Protein AF-A0A952TT34-F1 (afdb_monomer_lite)

pLDDT: mean 89.14, std 10.08, range [47.66, 97.88]

Radius of gyration: 19.16 Å; chains: 1; bounding box: 46×45×58 Å

Foldseek 3Di:
DEDALLLLLLCQQQLDPCNVVSVVVLVVCVVVVPAYEYEPVSVQVNLQQQLQQQLLVLLQVLCVVCVVPDDDPLNVLSVVSNVVQVVCVVVSHDSGDDPVSVVVNLVVQQVDDDDPHGRQQCSLQVRVLVRSLVSVVCSVPRNVYDYDDPCVPDPDPQFQDDQDVNQLSNLCSRQVDRSVLSSVLSRVLRGPAQEDEDQDVSSQVSSCVVCVPSHYYDHDPVSVDD

Structure (mmCIF, N/CA/C/O backbone):
data_AF-A0A952TT34-F1
#
_entry.id   AF-A0A952TT34-F1
#
loop_
_atom_site.group_PDB
_atom_site.id
_atom_site.type_symbol
_atom_site.label_atom_id
_atom_site.label_alt_id
_atom_site.label_comp_id
_atom_site.label_asym_id
_atom_site.label_entity_id
_atom_site.label_seq_id
_atom_site.pdbx_PDB_ins_code
_atom_site.Cartn_x
_atom_site.Cartn_y
_atom_site.Cartn_z
_atom_site.occupancy
_atom_site.B_iso_or_equiv
_atom_site.auth_seq_id
_atom_site.auth_comp_id
_atom_site.auth_asym_id
_atom_site.auth_atom_id
_atom_site.pdbx_PDB_model_num
ATOM 1 N N . MET A 1 1 ? -13.681 8.658 22.818 1.00 85.06 1 MET A N 1
ATOM 2 C CA . MET A 1 1 ? -13.709 9.726 21.790 1.00 85.06 1 MET A CA 1
ATOM 3 C C . MET A 1 1 ? -13.745 9.082 20.415 1.00 85.06 1 MET A C 1
ATOM 5 O O . MET A 1 1 ? -13.211 7.993 20.301 1.00 85.06 1 MET A O 1
ATOM 9 N N . PHE A 1 2 ? -14.367 9.690 19.406 1.00 86.25 2 PHE A N 1
ATOM 10 C CA . PHE A 1 2 ? -14.254 9.211 18.022 1.00 86.25 2 PHE A CA 1
ATOM 11 C C . PHE A 1 2 ? -13.215 10.042 17.270 1.00 86.25 2 PHE A C 1
ATOM 13 O O . PHE A 1 2 ? -13.273 11.267 17.348 1.00 86.25 2 PHE A O 1
ATOM 20 N N . ALA A 1 3 ? -12.298 9.383 16.562 1.00 88.25 3 ALA A N 1
ATOM 21 C CA . ALA A 1 3 ? -11.311 10.031 15.702 1.00 88.25 3 ALA A CA 1
ATOM 22 C C . ALA A 1 3 ? -11.616 9.755 14.224 1.00 88.25 3 ALA A C 1
ATOM 24 O O . ALA A 1 3 ? -12.078 8.668 13.859 1.00 88.25 3 ALA A O 1
ATOM 25 N N . ASP A 1 4 ? -11.371 10.756 13.383 1.00 91.00 4 ASP A N 1
ATOM 26 C CA . ASP A 1 4 ? -11.437 10.629 11.931 1.00 91.00 4 ASP A CA 1
ATOM 27 C C . ASP A 1 4 ? -10.062 10.288 11.336 1.00 91.00 4 ASP A C 1
ATOM 29 O O . ASP A 1 4 ? -9.046 10.246 12.032 1.00 91.00 4 ASP A O 1
ATOM 33 N N . THR A 1 5 ? -10.023 10.031 10.031 1.00 90.06 5 THR A N 1
ATOM 34 C CA . THR A 1 5 ? -8.780 9.704 9.324 1.00 90.06 5 THR A CA 1
ATOM 35 C C . THR A 1 5 ? -7.773 10.846 9.374 1.00 90.06 5 THR A C 1
ATOM 37 O O . THR A 1 5 ? -6.573 10.599 9.460 1.00 90.06 5 THR A O 1
ATOM 40 N N . THR A 1 6 ? -8.242 12.091 9.301 1.00 91.56 6 THR A N 1
ATOM 41 C CA . THR A 1 6 ? -7.390 13.278 9.218 1.00 91.56 6 THR A CA 1
ATOM 42 C C . THR A 1 6 ? -6.534 13.436 10.464 1.00 91.56 6 THR A C 1
ATOM 44 O O . THR A 1 6 ? -5.323 13.573 10.320 1.00 91.56 6 THR A O 1
ATOM 47 N N . ILE A 1 7 ? -7.132 13.342 11.657 1.00 90.81 7 ILE A N 1
ATOM 48 C CA . ILE A 1 7 ? -6.404 13.501 12.924 1.00 90.81 7 ILE A CA 1
ATOM 49 C C . ILE A 1 7 ? -5.477 12.312 13.222 1.00 90.81 7 ILE A C 1
ATOM 51 O O . ILE A 1 7 ? -4.413 12.474 13.813 1.00 90.81 7 ILE A O 1
ATOM 55 N N . LEU A 1 8 ? -5.859 11.102 12.796 1.00 89.00 8 LEU A N 1
ATOM 56 C CA . LEU A 1 8 ? -5.017 9.908 12.941 1.00 89.00 8 LEU A CA 1
ATOM 57 C C . LEU A 1 8 ? -3.797 9.967 12.027 1.00 89.00 8 LEU A C 1
ATOM 59 O O . LEU A 1 8 ? -2.688 9.618 12.426 1.00 89.00 8 LEU A O 1
ATOM 63 N N . PHE A 1 9 ? -4.008 10.389 10.781 1.00 90.56 9 PHE A N 1
ATOM 64 C CA . PHE A 1 9 ? -2.926 10.507 9.821 1.00 90.56 9 PHE A CA 1
ATOM 65 C C . PHE A 1 9 ? -1.953 11.612 10.233 1.00 90.56 9 PHE A C 1
ATOM 67 O O . PHE A 1 9 ? -0.753 11.369 10.244 1.00 90.56 9 PHE A O 1
ATOM 74 N N . SER A 1 10 ? -2.443 12.782 10.654 1.00 91.81 10 SER A N 1
ATOM 75 C CA . SER A 1 10 ? -1.566 13.854 11.137 1.00 91.81 10 SER A CA 1
ATOM 76 C C . SER A 1 10 ? -0.759 13.433 12.365 1.00 91.81 10 SER A C 1
ATOM 78 O O . SER A 1 10 ? 0.427 13.729 12.420 1.00 91.81 10 SER A O 1
ATOM 80 N N . ALA A 1 11 ? -1.332 12.665 13.297 1.00 90.25 11 ALA A N 1
ATOM 81 C CA . ALA A 1 11 ? -0.607 12.145 14.464 1.00 90.25 11 ALA A CA 1
ATOM 82 C C . ALA A 1 11 ? 0.531 11.162 14.127 1.00 90.25 11 ALA A C 1
ATOM 84 O O . ALA A 1 11 ? 1.334 10.853 14.997 1.00 90.25 11 ALA A O 1
ATOM 85 N N . THR A 1 12 ? 0.583 10.639 12.899 1.00 88.31 12 THR A N 1
ATOM 86 C CA . THR A 1 12 ? 1.561 9.617 12.475 1.00 88.31 12 THR A CA 1
ATOM 87 C C . THR A 1 12 ? 2.406 10.056 11.281 1.00 88.31 12 THR A C 1
ATOM 89 O O . THR A 1 12 ? 3.254 9.305 10.810 1.00 88.31 12 THR A O 1
ATOM 92 N N . TYR A 1 13 ? 2.189 11.270 10.773 1.00 89.88 13 TYR A N 1
ATOM 93 C CA . TYR A 1 13 ? 2.877 11.793 9.603 1.00 89.88 13 TYR A CA 1
ATOM 94 C C . TYR A 1 13 ? 3.432 13.187 9.892 1.00 89.88 13 TYR A C 1
ATOM 96 O O . TYR A 1 13 ? 2.730 14.188 9.754 1.00 89.88 13 TYR A O 1
ATOM 104 N N . THR A 1 14 ? 4.715 13.249 10.256 1.00 89.75 14 THR A N 1
ATOM 105 C CA . THR A 1 14 ? 5.409 14.478 10.683 1.0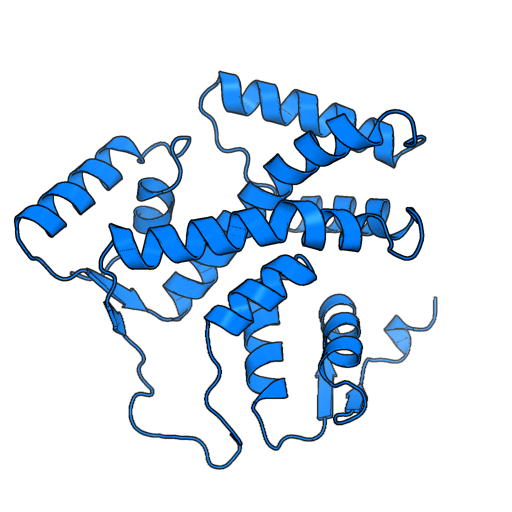0 89.75 14 THR A CA 1
ATOM 106 C C . THR A 1 14 ? 5.262 15.671 9.728 1.00 89.75 14 THR A C 1
ATOM 108 O O . THR A 1 14 ? 5.068 16.785 10.206 1.00 89.75 14 THR A O 1
ATOM 111 N N . PRO A 1 15 ? 5.297 15.504 8.389 1.00 90.44 15 PRO A N 1
ATOM 112 C CA . PRO A 1 15 ? 5.093 16.624 7.466 1.00 90.44 15 PRO A CA 1
ATOM 113 C C . PRO A 1 15 ? 3.646 17.145 7.388 1.00 90.44 15 PRO A C 1
ATOM 115 O O . PRO A 1 15 ? 3.363 18.041 6.585 1.00 90.44 15 PRO A O 1
ATOM 118 N N . ASP A 1 16 ? 2.690 16.566 8.124 1.00 91.50 16 ASP A N 1
ATOM 119 C CA . ASP A 1 16 ? 1.342 17.122 8.201 1.00 91.50 16 ASP A CA 1
ATOM 120 C C . ASP A 1 16 ? 1.329 18.413 9.026 1.00 91.50 16 ASP A C 1
ATOM 122 O O . ASP A 1 16 ? 1.926 18.510 10.095 1.00 91.50 16 ASP A O 1
ATOM 126 N N . ARG A 1 17 ? 0.584 19.413 8.550 1.00 90.25 17 ARG A N 1
ATOM 127 C CA . ARG A 1 17 ? 0.494 20.722 9.209 1.00 90.25 17 ARG A CA 1
ATOM 128 C C . ARG A 1 17 ? -0.128 20.676 10.607 1.00 90.25 17 ARG A C 1
ATOM 130 O O . ARG A 1 17 ? -0.033 21.673 11.304 1.00 90.25 17 ARG A O 1
ATOM 137 N N . PHE A 1 18 ? -0.834 19.596 10.944 1.00 92.50 18 PHE A N 1
ATOM 138 C CA . PHE A 1 18 ? -1.463 19.398 12.249 1.00 92.50 18 PHE A CA 1
ATOM 139 C C . PHE A 1 18 ? -0.739 18.343 13.093 1.00 92.50 18 PHE A C 1
ATOM 141 O O . PHE A 1 18 ? -1.311 17.861 14.072 1.00 92.50 18 PHE A O 1
ATOM 148 N N . ASN A 1 19 ? 0.455 17.895 12.684 1.00 93.69 19 ASN A N 1
ATOM 149 C CA . ASN A 1 19 ? 1.141 16.787 13.343 1.00 93.69 19 ASN A CA 1
ATOM 150 C C . ASN A 1 19 ? 1.408 17.074 14.825 1.00 93.69 19 ASN A C 1
ATOM 152 O O . ASN A 1 19 ? 0.973 16.287 15.661 1.00 93.69 19 ASN A O 1
ATOM 156 N N . GLU A 1 20 ? 2.004 18.223 15.150 1.00 93.31 20 GLU A N 1
ATOM 157 C CA . GLU A 1 20 ? 2.320 18.595 16.534 1.00 93.31 20 GLU A CA 1
ATOM 158 C C . GLU A 1 20 ? 1.060 18.625 17.415 1.00 93.31 20 GLU A C 1
ATOM 160 O O . GLU A 1 20 ? 1.018 17.998 18.476 1.00 93.31 20 GLU A O 1
ATOM 165 N N . GLU A 1 21 ? -0.014 19.282 16.962 1.00 94.62 21 GLU A N 1
ATOM 166 C CA . GLU A 1 21 ? -1.258 19.342 17.733 1.00 94.62 21 GLU A CA 1
ATOM 167 C C . GLU A 1 21 ? -1.914 17.966 17.889 1.00 94.62 21 GLU A C 1
ATOM 169 O O . GLU A 1 21 ? -2.511 17.674 18.930 1.00 94.62 21 GLU A O 1
ATOM 174 N N . SER A 1 22 ? -1.799 17.112 16.872 1.00 93.00 22 SER A N 1
ATOM 175 C CA . SER A 1 22 ? -2.379 15.769 16.893 1.00 93.00 22 SER A CA 1
ATOM 176 C C . SER A 1 22 ? -1.604 14.847 17.830 1.00 93.00 22 SER A C 1
ATOM 178 O O . SER A 1 22 ? -2.218 14.163 18.647 1.00 93.00 22 SER A O 1
ATOM 180 N N . GLU A 1 23 ? -0.272 14.867 17.784 1.00 91.50 23 GLU A N 1
ATOM 181 C CA . GLU A 1 23 ? 0.582 14.101 18.698 1.00 91.50 23 GLU A CA 1
ATOM 182 C C . GLU A 1 23 ? 0.343 14.494 20.159 1.00 91.50 23 GLU A C 1
ATOM 184 O O . GLU A 1 23 ? 0.186 13.621 21.022 1.00 91.50 23 GLU A O 1
ATOM 189 N N . ILE A 1 24 ? 0.228 15.798 20.443 1.00 93.62 24 ILE A N 1
ATOM 190 C CA . ILE A 1 24 ? -0.119 16.294 21.781 1.00 93.62 24 ILE A CA 1
ATOM 191 C C . ILE A 1 24 ? -1.501 15.776 22.192 1.00 93.62 24 ILE A C 1
ATOM 193 O O . ILE A 1 24 ? -1.652 15.246 23.295 1.00 93.62 24 ILE A O 1
ATOM 197 N N . ALA A 1 25 ? -2.504 15.871 21.314 1.00 92.00 25 ALA A N 1
ATOM 198 C CA . ALA A 1 25 ? -3.853 15.398 21.614 1.00 92.00 25 ALA A CA 1
ATOM 199 C C . ALA A 1 25 ? -3.877 13.897 21.950 1.00 92.00 25 ALA A C 1
ATOM 201 O O . ALA A 1 25 ? -4.440 13.511 22.976 1.00 92.00 25 ALA A O 1
ATOM 202 N N . PHE A 1 26 ? -3.232 13.047 21.145 1.00 90.00 26 PHE A N 1
ATOM 203 C CA . PHE A 1 26 ? -3.168 11.604 21.409 1.00 90.00 26 PHE A CA 1
ATOM 204 C C . PHE A 1 26 ? -2.353 11.268 22.664 1.00 90.00 26 PHE A C 1
ATOM 206 O O . PHE A 1 26 ? -2.738 10.371 23.422 1.00 90.00 26 PHE A O 1
ATOM 213 N N . THR A 1 27 ? -1.289 12.024 22.946 1.00 89.88 27 THR A N 1
ATOM 214 C CA . THR A 1 27 ? -0.506 11.882 24.182 1.00 89.88 27 THR A CA 1
ATOM 215 C C . THR A 1 27 ? -1.357 12.176 25.417 1.00 89.88 27 THR A C 1
ATOM 217 O O . THR A 1 27 ? -1.368 11.386 26.363 1.00 89.88 27 THR A O 1
ATOM 220 N N . GLU A 1 28 ? -2.115 13.274 25.415 1.00 92.00 28 GLU A N 1
ATOM 221 C CA . GLU A 1 28 ? -2.985 13.645 26.537 1.00 92.00 28 GLU A CA 1
ATOM 222 C C . GLU A 1 28 ? -4.164 12.677 26.708 1.00 92.00 28 GLU A C 1
ATOM 224 O O . GLU A 1 28 ? -4.483 12.287 27.833 1.00 92.00 28 GLU A O 1
ATOM 229 N N . LEU A 1 29 ? -4.769 12.211 25.609 1.00 90.19 29 LEU A N 1
ATOM 230 C CA . LEU A 1 29 ? -5.820 11.185 25.654 1.00 90.19 29 LEU A CA 1
ATOM 231 C C . LEU A 1 29 ? -5.306 9.883 26.276 1.00 90.19 29 LEU A C 1
ATOM 233 O O . LEU A 1 29 ? -5.982 9.299 27.127 1.00 90.19 29 LEU A O 1
ATOM 237 N N . THR A 1 30 ? -4.089 9.475 25.910 1.00 87.25 30 THR A N 1
ATOM 238 C CA . THR A 1 30 ? -3.427 8.292 26.473 1.00 87.25 30 THR A CA 1
ATOM 239 C C . THR A 1 30 ? -3.143 8.478 27.963 1.00 87.25 30 THR A C 1
ATOM 241 O O . THR A 1 30 ? -3.507 7.622 28.768 1.00 87.25 30 THR A O 1
ATOM 244 N N . ARG A 1 31 ? -2.576 9.626 28.368 1.00 89.12 31 ARG A N 1
ATOM 245 C CA . ARG A 1 31 ? -2.328 9.965 29.786 1.00 89.12 31 ARG A CA 1
ATOM 246 C C . ARG A 1 31 ? -3.606 9.952 30.624 1.00 89.12 31 ARG A C 1
ATOM 248 O O . ARG A 1 31 ? -3.583 9.521 31.775 1.00 89.12 31 ARG A O 1
ATOM 255 N N . ALA A 1 32 ? -4.715 10.402 30.047 1.00 91.31 32 ALA A N 1
ATOM 256 C CA . ALA A 1 32 ? -6.018 10.439 30.699 1.00 91.31 32 ALA A CA 1
ATOM 257 C C . ALA A 1 32 ? -6.788 9.102 30.639 1.00 91.31 32 ALA A C 1
ATOM 259 O O . ALA A 1 32 ? -7.909 9.038 31.145 1.00 91.31 32 ALA A O 1
ATOM 260 N N . ASN A 1 33 ? -6.222 8.043 30.039 1.00 87.50 33 ASN A N 1
ATOM 261 C CA . ASN A 1 33 ? -6.898 6.766 29.772 1.00 87.50 33 ASN A CA 1
ATOM 262 C C . ASN A 1 33 ? -8.240 6.932 29.032 1.00 87.50 33 ASN A C 1
ATOM 264 O O . ASN A 1 33 ? -9.205 6.209 29.289 1.00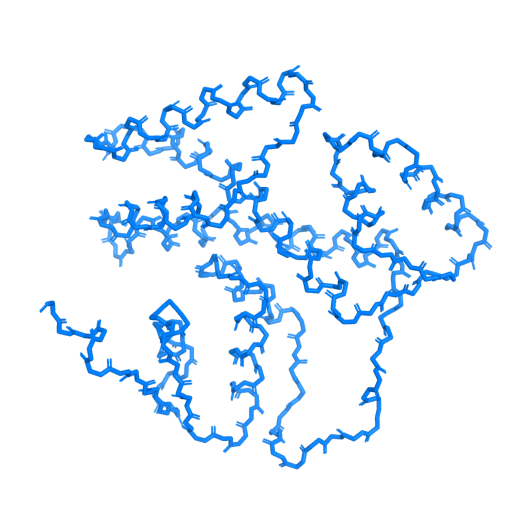 87.50 33 ASN A O 1
ATOM 268 N N . VAL A 1 34 ? -8.326 7.904 28.120 1.00 86.81 34 VAL A N 1
ATOM 269 C CA . VAL A 1 34 ? -9.524 8.125 27.307 1.00 86.81 34 VAL A CA 1
ATOM 270 C C . VAL A 1 34 ? -9.444 7.231 26.069 1.00 86.81 34 VAL A C 1
ATOM 272 O O . VAL A 1 34 ? -8.592 7.464 25.213 1.00 86.81 34 VAL A O 1
ATOM 275 N N . PRO A 1 35 ? -10.344 6.243 25.907 1.00 84.25 35 PRO A N 1
ATOM 276 C CA . PRO A 1 35 ? -10.314 5.376 24.738 1.00 84.25 35 PRO A CA 1
ATOM 277 C C . PRO A 1 35 ? -10.664 6.159 23.469 1.00 84.25 35 PRO A C 1
ATOM 279 O O . PRO A 1 35 ? -11.636 6.933 23.435 1.00 84.25 35 PRO A O 1
ATOM 282 N N . VAL A 1 36 ? -9.894 5.923 22.407 1.00 86.06 36 VAL A N 1
ATOM 283 C CA . VAL A 1 36 ? -10.143 6.471 21.072 1.00 86.06 36 VAL A CA 1
ATOM 284 C C . VAL A 1 36 ? -10.730 5.382 20.186 1.00 86.06 36 VAL A C 1
ATOM 286 O O . VAL A 1 36 ? -10.177 4.294 20.045 1.00 86.06 36 VAL A O 1
ATOM 289 N N . PHE A 1 37 ? -11.877 5.689 19.596 1.00 84.94 37 PHE A N 1
ATOM 290 C CA . PHE A 1 37 ? -12.622 4.803 18.726 1.00 84.94 37 PHE A CA 1
ATOM 291 C C . PHE A 1 37 ? -12.562 5.291 17.287 1.00 84.94 37 PHE A C 1
ATOM 293 O O . PHE A 1 37 ? -12.656 6.490 17.020 1.00 84.94 37 PHE A O 1
ATOM 300 N N . VAL A 1 38 ? -12.455 4.353 16.354 1.00 85.88 38 VAL A N 1
ATOM 301 C CA . VAL A 1 38 ? -12.419 4.640 14.917 1.00 85.88 38 VAL A CA 1
ATOM 302 C C . VAL A 1 38 ? -13.294 3.638 14.175 1.00 85.88 38 VAL A C 1
ATOM 304 O O . VAL A 1 38 ? -13.498 2.509 14.629 1.00 85.88 38 VAL A O 1
ATOM 307 N N . SER A 1 39 ? -13.837 4.046 13.031 1.00 85.31 39 SER A N 1
ATOM 308 C CA . SER A 1 39 ? -14.618 3.142 12.184 1.00 85.31 39 SER A CA 1
ATOM 309 C C . SER A 1 39 ? -13.715 2.291 11.285 1.00 85.31 39 SER A C 1
ATOM 311 O O . SER A 1 39 ? -12.558 2.626 11.027 1.00 85.31 39 SER A O 1
ATOM 313 N N . VAL A 1 40 ? -14.270 1.208 10.737 1.00 82.75 40 VAL A N 1
ATOM 314 C CA . VAL A 1 40 ? -13.596 0.396 9.708 1.00 82.75 40 VAL A CA 1
ATOM 315 C C . VAL A 1 40 ? -13.236 1.200 8.452 1.00 82.75 40 VAL A C 1
ATOM 317 O O . VAL A 1 40 ? -12.215 0.923 7.828 1.00 82.75 40 VAL A O 1
ATOM 320 N N . ASN A 1 41 ? -14.026 2.222 8.109 1.00 86.94 41 ASN A N 1
ATOM 321 C CA . ASN A 1 41 ? -13.747 3.093 6.966 1.00 86.94 41 ASN A CA 1
ATOM 322 C C . ASN A 1 41 ? -12.546 3.996 7.253 1.00 86.94 41 ASN A C 1
ATOM 324 O O . ASN A 1 41 ? -11.653 4.104 6.421 1.00 86.94 41 ASN A O 1
ATOM 328 N N . VAL A 1 42 ? -12.479 4.558 8.464 1.00 88.88 42 VAL A N 1
ATOM 329 C CA . VAL A 1 42 ? -11.334 5.364 8.910 1.00 88.88 42 VAL A CA 1
ATOM 330 C C . VAL A 1 42 ? -10.043 4.543 8.863 1.00 88.88 42 VAL A C 1
ATOM 332 O O . VAL A 1 42 ? -9.022 5.025 8.383 1.00 88.88 42 VAL A O 1
ATOM 335 N N . ARG A 1 43 ? -10.092 3.265 9.261 1.00 86.81 43 ARG A N 1
ATOM 336 C CA . ARG A 1 43 ? -8.949 2.343 9.133 1.00 86.81 43 ARG A CA 1
ATOM 337 C C . ARG A 1 43 ? -8.519 2.136 7.678 1.00 86.81 43 ARG A C 1
ATOM 339 O O . ARG A 1 43 ? -7.326 2.161 7.389 1.00 86.81 43 ARG A O 1
ATOM 346 N N . ALA A 1 44 ? -9.470 1.939 6.764 1.00 89.12 44 ALA A N 1
ATOM 347 C CA . ALA A 1 44 ? -9.166 1.776 5.343 1.00 89.12 44 ALA A CA 1
ATOM 348 C C . ALA A 1 44 ? -8.513 3.037 4.754 1.00 89.12 44 ALA A C 1
ATOM 350 O O . ALA A 1 44 ? -7.499 2.944 4.063 1.00 89.12 44 ALA A O 1
ATOM 351 N N . GLU A 1 45 ? -9.065 4.216 5.039 1.00 92.00 45 GLU A N 1
ATOM 352 C CA . GLU A 1 45 ? -8.524 5.486 4.545 1.00 92.00 45 GLU A CA 1
ATOM 353 C C . GLU A 1 45 ? -7.152 5.807 5.151 1.00 92.00 45 GLU A C 1
ATOM 355 O O . GLU A 1 45 ? -6.275 6.333 4.465 1.00 92.00 45 GLU A O 1
ATOM 360 N N . PHE A 1 46 ? -6.944 5.454 6.420 1.00 90.50 46 PHE A N 1
ATOM 361 C CA . PHE A 1 46 ? -5.657 5.587 7.093 1.00 90.50 46 PHE A CA 1
ATOM 362 C C . PHE A 1 46 ? -4.568 4.779 6.372 1.00 90.50 46 PHE A C 1
ATOM 364 O O . PHE A 1 46 ? -3.536 5.333 5.987 1.00 90.50 46 PHE A O 1
ATOM 371 N N . LEU A 1 47 ? -4.838 3.496 6.111 1.00 91.31 47 LEU A N 1
ATOM 372 C CA . LEU A 1 47 ? -3.935 2.621 5.360 1.00 91.31 47 LEU A CA 1
ATOM 373 C C . LEU A 1 47 ? -3.678 3.137 3.942 1.00 91.31 47 LEU A C 1
ATOM 375 O O . LEU A 1 47 ? -2.554 3.066 3.455 1.00 91.31 47 LEU A O 1
ATOM 379 N N . GLU A 1 48 ? -4.695 3.692 3.284 1.00 94.56 48 GLU A N 1
ATOM 380 C CA . GLU A 1 48 ? -4.546 4.274 1.950 1.00 94.56 48 GLU A CA 1
ATOM 381 C C . GLU A 1 48 ? -3.620 5.498 1.955 1.00 94.56 48 GLU A C 1
ATOM 383 O O . GLU A 1 48 ? -2.802 5.661 1.049 1.00 94.56 48 GLU A O 1
ATOM 388 N N . ASN A 1 49 ? -3.698 6.354 2.977 1.00 94.00 49 ASN A N 1
ATOM 389 C CA . ASN A 1 49 ? -2.797 7.501 3.090 1.00 94.00 49 ASN A CA 1
ATOM 390 C C . ASN A 1 49 ? -1.344 7.068 3.296 1.00 94.00 49 ASN A C 1
ATOM 392 O O . ASN A 1 49 ? -0.465 7.559 2.583 1.00 94.00 49 ASN A O 1
ATOM 396 N N . HIS A 1 50 ? -1.111 6.116 4.200 1.00 92.69 50 HIS A N 1
ATOM 397 C CA . HIS A 1 50 ? 0.223 5.569 4.452 1.00 92.69 50 HIS A CA 1
ATOM 398 C C . HIS A 1 50 ? 0.780 4.807 3.257 1.00 92.69 50 HIS A C 1
ATOM 400 O O . HIS A 1 50 ? 1.937 4.999 2.908 1.00 92.69 50 HIS A O 1
ATOM 406 N N . ARG A 1 51 ? -0.047 4.052 2.525 1.00 95.56 51 ARG A N 1
ATOM 407 C CA . ARG A 1 51 ? 0.355 3.432 1.253 1.00 95.56 51 ARG A CA 1
ATOM 408 C C . ARG A 1 51 ? 0.863 4.474 0.256 1.00 95.56 51 ARG A C 1
ATOM 410 O O . ARG A 1 51 ? 1.881 4.271 -0.398 1.00 95.56 51 ARG A O 1
ATOM 417 N N . ARG A 1 52 ? 0.160 5.600 0.119 1.00 96.50 52 ARG A N 1
ATOM 418 C CA . ARG A 1 52 ? 0.500 6.656 -0.850 1.00 96.50 52 ARG A CA 1
ATOM 419 C C . ARG A 1 52 ? 1.761 7.437 -0.475 1.00 96.50 52 ARG A C 1
ATOM 421 O O . ARG A 1 52 ? 2.445 7.922 -1.376 1.00 96.50 52 ARG A O 1
ATOM 428 N N . VAL A 1 53 ? 2.036 7.596 0.819 1.00 95.38 53 VAL A N 1
ATOM 429 C CA . VAL A 1 53 ? 3.309 8.141 1.320 1.00 95.38 53 VAL A CA 1
ATOM 430 C C . VAL A 1 53 ? 4.419 7.113 1.139 1.00 95.38 53 VAL A C 1
ATOM 432 O O . VAL A 1 53 ? 5.407 7.415 0.482 1.00 95.38 53 VAL A O 1
ATOM 435 N N . GLY A 1 54 ? 4.206 5.879 1.592 1.00 95.44 54 GLY A N 1
ATOM 436 C CA . GLY A 1 54 ? 5.195 4.811 1.508 1.00 95.44 54 GLY A CA 1
ATOM 437 C C . GLY A 1 54 ? 5.642 4.526 0.080 1.00 95.44 54 GLY A C 1
ATOM 438 O O . GLY A 1 54 ? 6.833 4.467 -0.186 1.00 95.44 54 GLY A O 1
ATOM 439 N N . ILE A 1 55 ? 4.723 4.486 -0.894 1.00 97.56 55 ILE A N 1
ATOM 440 C CA . ILE A 1 55 ? 5.104 4.373 -2.314 1.00 97.56 55 ILE A CA 1
ATOM 441 C C . ILE A 1 55 ? 5.979 5.558 -2.750 1.00 97.56 55 ILE A C 1
ATOM 443 O O . ILE A 1 55 ? 6.917 5.369 -3.520 1.00 97.56 55 ILE A O 1
ATOM 447 N N . ALA A 1 56 ? 5.690 6.777 -2.284 1.00 97.25 56 ALA A N 1
ATOM 448 C CA . ALA A 1 56 ? 6.494 7.948 -2.620 1.00 97.25 56 ALA A CA 1
ATOM 449 C C . ALA A 1 56 ? 7.938 7.800 -2.121 1.00 97.25 56 ALA A C 1
ATOM 451 O O . ALA A 1 56 ? 8.860 8.129 -2.868 1.00 97.25 56 ALA A O 1
ATOM 452 N N . ASP A 1 57 ? 8.116 7.295 -0.903 1.00 95.94 57 ASP A N 1
ATOM 453 C CA . ASP A 1 57 ? 9.425 7.080 -0.282 1.00 95.94 57 ASP A CA 1
ATOM 454 C C . ASP A 1 57 ? 10.153 5.898 -0.943 1.00 95.94 57 ASP A C 1
ATOM 456 O O . ASP A 1 57 ? 11.266 6.053 -1.439 1.00 95.94 57 ASP A O 1
ATOM 460 N N . CYS A 1 58 ? 9.468 4.764 -1.110 1.00 97.31 58 CYS A N 1
ATOM 461 C CA . CYS A 1 58 ? 10.002 3.560 -1.751 1.00 97.31 58 CYS A CA 1
ATOM 462 C C . CYS A 1 58 ? 10.505 3.815 -3.179 1.00 97.31 58 CYS A C 1
ATOM 464 O O . CYS A 1 58 ? 11.460 3.186 -3.617 1.00 97.31 58 CYS A O 1
ATOM 466 N N . LEU A 1 59 ? 9.880 4.725 -3.937 1.00 97.88 59 LEU A N 1
ATOM 467 C CA . LEU A 1 59 ? 10.352 5.097 -5.279 1.00 97.88 59 LEU A CA 1
ATOM 468 C C . LEU A 1 59 ? 11.711 5.812 -5.252 1.00 97.88 59 LEU A C 1
ATOM 470 O O . LEU A 1 59 ? 12.453 5.737 -6.233 1.00 97.88 59 LEU A O 1
ATOM 474 N N . VAL A 1 60 ? 12.021 6.531 -4.169 1.00 97.44 60 VAL A N 1
ATOM 475 C CA . VAL A 1 60 ? 13.332 7.159 -3.969 1.00 97.44 60 VAL A CA 1
ATOM 476 C C . VAL A 1 60 ? 14.369 6.088 -3.658 1.00 97.44 60 VAL A C 1
ATOM 478 O O . VAL A 1 60 ? 15.379 6.027 -4.357 1.00 97.44 60 VAL A O 1
ATOM 481 N N . ASP A 1 61 ? 14.081 5.210 -2.698 1.00 96.44 61 ASP A N 1
ATOM 482 C CA . ASP A 1 61 ? 14.993 4.133 -2.293 1.00 96.44 61 ASP A CA 1
ATOM 483 C C . ASP A 1 61 ? 15.260 3.159 -3.448 1.00 96.44 61 ASP A C 1
ATOM 485 O O . ASP A 1 61 ? 16.403 2.825 -3.755 1.00 96.44 61 ASP A O 1
ATOM 489 N N . PHE A 1 62 ? 14.209 2.794 -4.186 1.00 95.38 62 PHE A N 1
ATOM 490 C CA . PHE A 1 62 ? 14.319 1.965 -5.382 1.00 95.38 62 PHE A CA 1
ATOM 491 C C . PHE A 1 62 ? 15.221 2.596 -6.445 1.00 95.38 62 PHE A C 1
ATOM 493 O O . PHE A 1 62 ? 16.016 1.895 -7.071 1.00 95.38 62 PHE A O 1
ATOM 500 N N . LEU A 1 63 ? 15.106 3.910 -6.683 1.00 95.75 63 LEU A N 1
ATOM 501 C CA . LEU A 1 63 ? 16.004 4.587 -7.616 1.00 95.75 63 LEU A CA 1
ATOM 502 C C . LEU A 1 63 ? 17.446 4.496 -7.117 1.00 95.75 63 LEU A C 1
ATOM 504 O O . LEU A 1 63 ? 18.328 4.228 -7.924 1.00 95.75 63 LEU A O 1
ATOM 508 N N . ASP A 1 64 ? 17.684 4.697 -5.827 1.00 95.44 64 ASP A N 1
ATOM 509 C CA . ASP A 1 64 ? 19.037 4.733 -5.267 1.00 95.44 64 ASP A CA 1
ATOM 510 C C . ASP A 1 64 ? 19.753 3.389 -5.404 1.00 95.44 64 ASP A C 1
ATOM 512 O O . ASP A 1 64 ? 20.936 3.360 -5.752 1.00 95.44 64 ASP A O 1
ATOM 516 N N . ASP A 1 65 ? 19.012 2.291 -5.273 1.00 92.75 65 ASP A N 1
ATOM 517 C CA . ASP A 1 65 ? 19.542 0.940 -5.448 1.00 92.75 65 ASP A CA 1
ATOM 518 C C . ASP A 1 65 ? 19.642 0.516 -6.923 1.00 92.75 65 ASP A C 1
ATOM 520 O O . ASP A 1 65 ? 20.581 -0.180 -7.324 1.00 92.75 65 ASP A O 1
ATOM 524 N N . ALA A 1 66 ? 18.675 0.917 -7.756 1.00 89.44 66 ALA A N 1
ATOM 525 C CA . ALA A 1 66 ? 18.532 0.400 -9.116 1.00 89.44 66 ALA A CA 1
ATOM 526 C C . ALA A 1 66 ? 19.039 1.346 -10.216 1.00 89.44 66 ALA A C 1
ATOM 528 O O . ALA A 1 66 ? 19.081 0.929 -11.374 1.00 89.44 66 ALA A O 1
ATOM 529 N N . GLN A 1 67 ? 19.450 2.586 -9.909 1.00 90.19 67 GLN A N 1
ATOM 530 C CA . GLN A 1 67 ? 19.751 3.631 -10.906 1.00 90.19 67 GLN A CA 1
ATOM 531 C C . GLN A 1 67 ? 20.676 3.158 -12.036 1.00 90.19 67 GLN A C 1
ATOM 533 O O . GLN A 1 67 ? 20.468 3.534 -13.187 1.00 90.19 67 GLN A O 1
ATOM 538 N N . ALA A 1 68 ? 21.681 2.336 -11.723 1.00 88.38 68 ALA A N 1
ATOM 539 C CA . ALA A 1 68 ? 22.652 1.833 -12.698 1.00 88.38 68 ALA A CA 1
ATOM 540 C C . ALA A 1 68 ? 22.040 0.936 -13.793 1.00 88.38 68 ALA A C 1
ATOM 542 O O . ALA A 1 68 ? 22.651 0.755 -14.845 1.00 88.38 68 ALA A O 1
ATOM 543 N N . TYR A 1 69 ? 20.852 0.382 -13.549 1.00 85.81 69 TYR A N 1
ATOM 544 C CA . TYR A 1 69 ? 20.161 -0.571 -14.422 1.00 85.81 69 TYR A CA 1
ATOM 545 C C . TYR A 1 69 ? 18.876 0.001 -15.030 1.00 85.81 69 TYR A C 1
ATOM 547 O O . TYR A 1 69 ? 18.161 -0.706 -15.737 1.00 85.81 69 TYR A O 1
ATOM 555 N N . LEU A 1 70 ? 18.563 1.263 -14.732 1.00 88.69 70 LEU A N 1
ATOM 556 C CA . LEU A 1 70 ? 17.373 1.947 -15.217 1.00 88.69 70 LEU A CA 1
ATOM 557 C C . LEU A 1 70 ? 17.733 2.881 -16.367 1.00 88.69 70 LEU A C 1
ATOM 559 O O . LEU A 1 70 ? 18.790 3.508 -16.380 1.00 88.69 70 LEU A O 1
ATOM 563 N N . ASP A 1 71 ? 16.815 3.023 -17.314 1.00 88.31 71 ASP A N 1
ATOM 564 C CA . ASP A 1 71 ? 16.971 3.907 -18.458 1.00 88.31 71 ASP A CA 1
ATOM 565 C C . ASP A 1 71 ? 15.632 4.537 -18.876 1.00 88.31 71 ASP A C 1
ATOM 567 O O . ASP A 1 71 ? 14.596 4.389 -18.217 1.00 88.31 71 ASP A O 1
ATOM 571 N N . GLY A 1 72 ? 15.680 5.317 -19.956 1.00 91.19 72 GLY A N 1
ATOM 572 C CA . GLY A 1 72 ? 14.488 5.771 -20.660 1.00 91.19 72 GLY A CA 1
ATOM 573 C C . GLY A 1 72 ? 13.495 6.588 -19.814 1.00 91.19 72 GLY A C 1
ATOM 574 O O . GLY A 1 72 ? 13.884 7.334 -18.906 1.00 91.19 72 GLY A O 1
ATOM 575 N N . PRO A 1 73 ? 12.188 6.495 -20.133 1.00 92.94 73 PRO A N 1
ATOM 576 C CA . PRO A 1 73 ? 11.142 7.257 -19.452 1.00 92.94 73 PRO A CA 1
ATOM 577 C C . PRO A 1 73 ? 11.034 6.968 -17.951 1.00 92.94 73 PRO A C 1
ATOM 579 O O . PRO A 1 73 ? 10.702 7.877 -17.187 1.00 92.94 73 PRO A O 1
ATOM 582 N N . LEU A 1 74 ? 11.322 5.734 -17.520 1.00 93.62 74 LEU A N 1
ATOM 583 C CA . LEU A 1 74 ? 11.258 5.352 -16.110 1.00 93.62 74 LEU A CA 1
ATOM 584 C C . LEU A 1 74 ? 12.335 6.077 -15.295 1.00 93.62 74 LEU A C 1
ATOM 586 O O . LEU A 1 74 ? 11.999 6.718 -14.297 1.00 93.62 74 LEU A O 1
ATOM 590 N N . LEU A 1 75 ? 13.597 6.045 -15.745 1.00 95.31 75 LEU A N 1
ATOM 591 C CA . LEU A 1 75 ? 14.695 6.723 -15.049 1.00 95.31 75 LEU A CA 1
ATOM 592 C C . LEU A 1 75 ? 14.423 8.226 -14.907 1.00 95.31 75 LEU A C 1
ATOM 594 O O . LEU A 1 75 ? 14.533 8.775 -13.810 1.00 95.31 75 LEU A O 1
ATOM 598 N N . LEU A 1 76 ? 14.013 8.889 -15.994 1.00 96.19 76 LEU A N 1
ATOM 599 C CA . LEU A 1 76 ? 13.708 10.324 -15.975 1.00 96.19 76 LEU A CA 1
ATOM 600 C C . LEU A 1 76 ? 12.566 10.654 -15.005 1.00 96.19 76 LEU A C 1
ATOM 602 O O . LEU A 1 76 ? 12.624 11.652 -14.279 1.00 96.19 76 LEU A O 1
ATOM 606 N N . LYS A 1 77 ? 11.529 9.809 -14.966 1.00 96.69 77 LYS A N 1
ATOM 607 C CA . LYS A 1 77 ? 10.386 9.996 -14.070 1.00 96.69 77 LYS A CA 1
ATOM 608 C C . LYS A 1 77 ? 10.783 9.817 -12.604 1.00 96.69 77 LYS A C 1
ATOM 610 O O . LYS A 1 77 ? 10.391 10.645 -11.782 1.00 96.69 77 LYS A O 1
ATOM 615 N N . LEU A 1 78 ? 11.580 8.796 -12.289 1.00 97.06 78 LEU A N 1
ATOM 616 C CA . LEU A 1 78 ? 12.090 8.547 -10.938 1.00 97.06 78 LEU A CA 1
ATOM 617 C C . LEU A 1 78 ? 13.028 9.665 -10.471 1.00 97.06 78 LEU A C 1
ATOM 619 O O . LEU A 1 78 ? 12.868 10.167 -9.363 1.00 97.06 78 LEU A O 1
ATOM 623 N N . GLN A 1 79 ? 13.944 10.137 -11.322 1.00 97.56 79 GLN A N 1
ATOM 624 C CA . GLN A 1 79 ? 14.829 11.263 -10.991 1.00 97.56 79 GLN A CA 1
ATOM 625 C C . GLN A 1 79 ? 14.042 12.553 -10.731 1.00 97.56 79 GLN A C 1
ATOM 627 O O . GLN A 1 79 ? 14.320 13.279 -9.772 1.00 97.56 79 GLN A O 1
ATOM 632 N N . SER A 1 80 ? 13.029 12.832 -11.559 1.00 97.62 80 SER A N 1
ATOM 633 C CA . SER A 1 80 ? 12.134 13.972 -11.350 1.00 97.62 80 SER A CA 1
ATOM 634 C C . SER A 1 80 ? 11.361 13.851 -10.037 1.00 97.62 80 SER A C 1
ATOM 636 O O . SER A 1 80 ? 11.215 14.851 -9.329 1.00 97.62 80 SER A O 1
ATOM 638 N N . HIS A 1 81 ? 10.880 12.650 -9.708 1.00 97.75 81 HIS A N 1
ATOM 639 C CA . HIS A 1 81 ? 10.204 12.372 -8.444 1.00 97.75 81 HIS A CA 1
ATOM 640 C C . HIS A 1 81 ? 11.134 12.552 -7.256 1.00 97.75 81 HIS A C 1
ATOM 642 O O . HIS A 1 81 ? 10.806 13.348 -6.387 1.00 97.75 81 HIS A O 1
ATOM 648 N N . LYS A 1 82 ? 12.326 11.943 -7.262 1.00 97.81 82 LYS A N 1
ATOM 649 C CA . LYS A 1 82 ? 13.326 12.100 -6.196 1.00 97.81 82 LYS A CA 1
ATOM 650 C C . LYS A 1 82 ? 13.654 13.567 -5.934 1.00 97.81 82 LYS A C 1
ATOM 652 O O . LYS A 1 82 ? 13.689 13.997 -4.785 1.00 97.81 82 LYS A O 1
ATOM 657 N N . LYS A 1 83 ? 13.839 14.367 -6.991 1.00 97.25 83 LYS A N 1
ATOM 658 C CA . LYS A 1 83 ? 14.076 15.812 -6.852 1.00 97.25 83 LYS A CA 1
ATOM 659 C C . LYS A 1 83 ? 12.894 16.525 -6.185 1.00 97.25 83 LYS A C 1
ATOM 661 O O . LYS A 1 83 ? 13.105 17.316 -5.270 1.00 97.25 83 LYS A O 1
ATOM 666 N N . SER A 1 84 ? 11.668 16.257 -6.639 1.00 96.62 84 SER A N 1
ATOM 667 C CA . SER A 1 84 ? 10.465 16.871 -6.062 1.00 96.62 84 SER A CA 1
ATOM 668 C C . SER A 1 84 ? 10.195 16.401 -4.633 1.00 96.62 84 SER A C 1
ATOM 670 O O . SER A 1 84 ? 9.722 17.196 -3.826 1.00 96.62 84 SER A O 1
ATOM 672 N N . HIS A 1 85 ? 10.443 15.127 -4.342 1.00 96.88 85 HIS A N 1
ATOM 673 C CA . HIS A 1 85 ? 10.269 14.516 -3.031 1.00 96.88 85 HIS A CA 1
ATOM 674 C C . HIS A 1 85 ? 11.233 15.148 -2.034 1.00 96.88 85 HIS A C 1
ATOM 676 O O . HIS A 1 85 ? 10.778 15.710 -1.042 1.00 96.88 85 HIS A O 1
ATOM 682 N N . LYS A 1 86 ? 12.527 15.210 -2.379 1.00 95.56 86 LYS A N 1
ATOM 683 C CA . LYS A 1 86 ? 13.540 15.876 -1.559 1.00 95.56 86 LYS A CA 1
ATOM 684 C C . LYS A 1 86 ? 13.170 17.327 -1.261 1.00 95.56 86 LYS A C 1
ATOM 686 O O . LYS A 1 86 ? 13.185 17.726 -0.108 1.00 95.56 86 LYS A O 1
ATOM 691 N N . GLN A 1 87 ? 12.770 18.094 -2.279 1.00 96.00 87 GLN A N 1
ATOM 692 C CA . GLN A 1 87 ? 12.346 19.481 -2.073 1.00 96.00 87 GLN A CA 1
ATOM 693 C C . GLN A 1 87 ? 11.171 19.584 -1.087 1.00 96.00 87 GLN A C 1
ATOM 695 O O . GLN A 1 87 ? 11.188 20.426 -0.197 1.00 96.00 87 GLN A O 1
ATOM 700 N N . LYS A 1 88 ? 10.146 18.736 -1.233 1.00 93.75 88 LYS A N 1
ATOM 701 C CA . LYS A 1 88 ? 9.002 18.726 -0.312 1.00 93.75 88 LYS A CA 1
ATOM 702 C C . LYS A 1 88 ? 9.426 18.347 1.103 1.00 93.75 88 LYS A C 1
ATOM 704 O O . LYS A 1 88 ? 8.999 19.011 2.036 1.00 93.75 88 LYS A O 1
ATOM 709 N N . SER A 1 89 ? 10.271 17.330 1.245 1.00 91.31 89 SER A N 1
ATOM 710 C CA . SER A 1 89 ? 10.789 16.883 2.536 1.00 91.31 89 SER A CA 1
ATOM 711 C C . SER A 1 89 ? 11.593 17.983 3.234 1.00 91.31 89 SER A C 1
ATOM 713 O O . SER A 1 89 ? 11.341 18.263 4.401 1.00 91.31 89 SER A O 1
ATOM 715 N N . ASP A 1 90 ? 12.502 18.650 2.514 1.00 92.00 90 ASP A N 1
ATOM 716 C CA . ASP A 1 90 ? 13.314 19.761 3.034 1.00 92.00 90 ASP A CA 1
ATOM 717 C C . ASP A 1 90 ? 12.433 20.954 3.467 1.00 92.00 90 ASP A C 1
ATOM 719 O O . ASP A 1 90 ? 12.759 21.673 4.409 1.00 92.00 90 ASP A O 1
ATOM 723 N N . GLU A 1 91 ? 11.294 21.156 2.797 1.00 92.00 91 GLU A N 1
ATOM 724 C CA . GLU A 1 91 ? 10.296 22.182 3.124 1.00 92.00 91 GLU A CA 1
ATOM 725 C C . GLU A 1 91 ? 9.270 21.734 4.189 1.00 92.00 91 GLU A C 1
ATOM 727 O O . GLU A 1 91 ? 8.348 22.495 4.488 1.00 92.00 91 GLU A O 1
ATOM 732 N N . GLY A 1 92 ? 9.375 20.513 4.732 1.00 88.50 92 GLY A N 1
ATOM 733 C CA . GLY A 1 92 ? 8.404 19.960 5.687 1.00 88.50 92 GLY A CA 1
ATOM 734 C C . GLY A 1 92 ? 7.000 19.770 5.099 1.00 88.50 92 GLY A C 1
ATOM 735 O O . GLY A 1 92 ? 6.003 19.877 5.805 1.00 88.50 92 GLY A O 1
ATOM 736 N N . LYS A 1 93 ? 6.897 19.550 3.785 1.00 90.38 93 LYS A N 1
ATOM 737 C CA . LYS A 1 93 ? 5.635 19.397 3.052 1.00 90.38 93 LYS A CA 1
ATOM 738 C C . LYS A 1 93 ? 5.304 17.940 2.768 1.00 90.38 93 LYS A C 1
ATOM 740 O O . LYS A 1 93 ? 6.170 17.094 2.573 1.00 90.38 93 LYS A O 1
ATOM 745 N N . ASN A 1 94 ? 4.008 17.696 2.600 1.00 89.44 94 ASN A N 1
ATOM 746 C CA . ASN A 1 94 ? 3.457 16.385 2.292 1.00 89.44 94 ASN A CA 1
ATOM 747 C C . ASN A 1 94 ? 3.979 15.801 0.951 1.00 89.44 94 ASN A C 1
ATOM 749 O O . ASN A 1 94 ? 3.821 16.396 -0.125 1.00 89.44 94 ASN A O 1
ATOM 753 N N . THR A 1 95 ? 4.566 14.604 1.022 1.00 93.44 95 THR A N 1
ATOM 754 C CA . THR A 1 95 ? 5.151 13.820 -0.081 1.00 93.44 95 THR A CA 1
ATOM 755 C C . THR A 1 95 ? 4.167 12.853 -0.747 1.00 93.44 95 THR A C 1
ATOM 7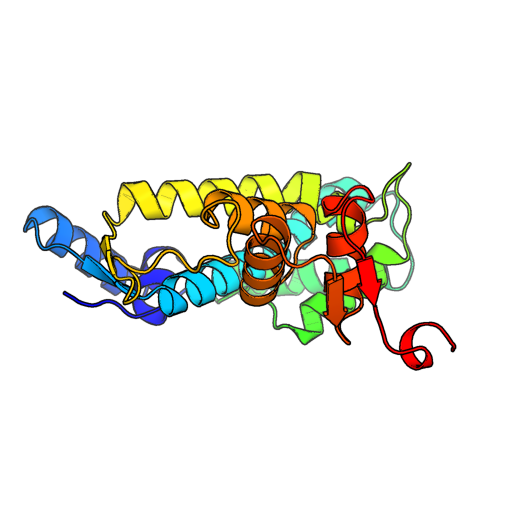57 O O . THR 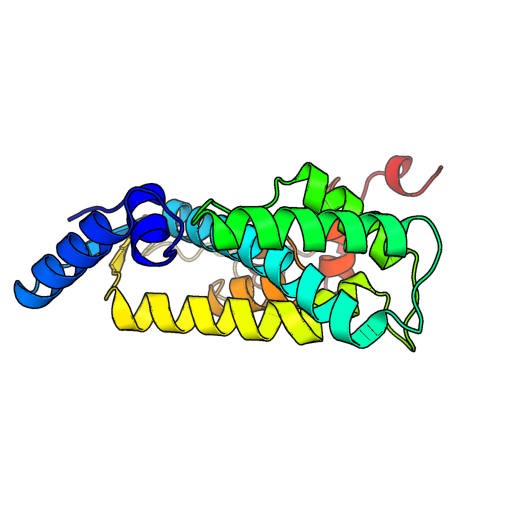A 1 95 ? 4.472 12.329 -1.818 1.00 93.44 95 THR A O 1
ATOM 760 N N . ARG A 1 96 ? 2.967 12.672 -0.178 1.00 94.12 96 ARG A N 1
ATOM 761 C CA . ARG A 1 96 ? 1.911 11.756 -0.638 1.00 94.12 96 ARG A CA 1
ATOM 762 C C . ARG A 1 96 ? 1.623 11.923 -2.128 1.00 94.12 96 ARG A C 1
ATOM 764 O O . ARG A 1 96 ? 1.239 13.004 -2.585 1.00 94.12 96 ARG A O 1
ATOM 771 N N . LEU A 1 97 ? 1.731 10.821 -2.865 1.00 96.50 97 LEU A N 1
ATOM 772 C CA . LEU A 1 97 ? 1.350 10.760 -4.275 1.00 96.50 97 LEU A CA 1
ATOM 773 C C . LEU A 1 97 ? -0.165 10.717 -4.442 1.00 96.50 97 LEU A C 1
ATOM 775 O O . LEU A 1 97 ? -0.875 10.206 -3.581 1.00 96.50 97 LEU A O 1
ATOM 779 N N . ASP A 1 98 ? -0.692 11.232 -5.546 1.00 94.56 98 ASP A N 1
ATOM 780 C CA . ASP A 1 98 ? -2.065 10.961 -5.975 1.00 94.56 98 ASP A CA 1
ATOM 781 C C . ASP A 1 98 ? -2.202 9.593 -6.669 1.00 94.56 98 ASP A C 1
ATOM 783 O O . ASP A 1 98 ? -1.223 8.958 -7.064 1.00 94.56 98 ASP A O 1
ATOM 787 N N . VAL A 1 99 ? -3.441 9.109 -6.791 1.00 91.75 99 VAL A N 1
ATOM 788 C CA . VAL A 1 99 ? -3.727 7.786 -7.373 1.00 91.75 99 VAL A CA 1
ATOM 789 C C . VAL A 1 99 ? -3.266 7.703 -8.832 1.00 91.75 99 VAL A C 1
ATOM 791 O O . VAL A 1 99 ? -2.769 6.664 -9.259 1.00 91.75 99 VAL A O 1
ATOM 794 N N . ASN A 1 100 ? -3.373 8.793 -9.596 1.00 94.06 100 ASN A N 1
ATOM 795 C CA . ASN A 1 100 ? -2.954 8.811 -10.997 1.00 94.06 100 ASN A CA 1
ATOM 796 C C . ASN A 1 100 ? -1.426 8.763 -11.119 1.00 94.06 100 ASN A C 1
ATOM 798 O O . ASN A 1 100 ? -0.901 8.070 -11.987 1.00 94.06 100 ASN A O 1
ATOM 802 N N . GLN A 1 101 ? -0.701 9.439 -10.228 1.00 96.19 101 GLN A N 1
ATOM 803 C CA . GLN A 1 101 ? 0.755 9.363 -10.135 1.00 96.19 101 GLN A CA 1
ATOM 804 C C . GLN A 1 101 ? 1.210 7.937 -9.831 1.00 96.19 101 GLN A C 1
ATOM 806 O O . GLN A 1 101 ? 2.113 7.440 -10.503 1.00 96.19 101 GLN A O 1
ATOM 811 N N . ILE A 1 102 ? 0.553 7.260 -8.884 1.00 96.56 102 ILE A N 1
ATOM 812 C CA . ILE A 1 102 ? 0.843 5.855 -8.569 1.00 96.56 102 ILE A CA 1
ATOM 813 C C . ILE A 1 102 ? 0.606 4.969 -9.795 1.00 96.56 102 ILE A C 1
ATOM 815 O O . ILE A 1 102 ? 1.482 4.182 -10.142 1.00 96.56 102 ILE A O 1
ATOM 819 N N . LYS A 1 103 ? -0.515 5.146 -10.509 1.00 94.19 103 LYS A N 1
ATOM 820 C CA . LYS A 1 103 ? -0.807 4.399 -11.746 1.00 94.19 103 LYS A CA 1
ATOM 821 C C . LYS A 1 103 ? 0.264 4.592 -12.821 1.00 94.19 103 LYS A C 1
ATOM 823 O O . LYS A 1 103 ? 0.656 3.629 -13.475 1.00 94.19 103 LYS A O 1
ATOM 828 N N . VAL A 1 104 ? 0.785 5.812 -12.977 1.00 95.25 104 VAL A N 1
ATOM 829 C CA . VAL A 1 104 ? 1.891 6.091 -13.909 1.00 95.25 104 VAL A CA 1
ATOM 830 C C . VAL A 1 104 ? 3.155 5.329 -13.509 1.00 95.25 104 VAL A C 1
ATOM 832 O O . VAL A 1 104 ? 3.758 4.677 -14.361 1.00 95.25 104 VAL A O 1
ATOM 835 N N . PHE A 1 105 ? 3.552 5.371 -12.233 1.00 96.75 105 PHE A N 1
ATOM 836 C CA . PHE A 1 105 ? 4.724 4.623 -11.765 1.00 96.75 105 PHE A CA 1
ATOM 837 C C . PHE A 1 105 ? 4.540 3.119 -11.897 1.00 96.75 105 PHE A C 1
ATOM 839 O O . PHE A 1 105 ? 5.439 2.452 -12.400 1.00 96.75 105 PHE A O 1
ATOM 846 N N . ARG A 1 106 ? 3.372 2.597 -11.518 1.00 94.56 106 ARG A N 1
ATOM 847 C CA . ARG A 1 106 ? 3.029 1.184 -11.667 1.00 94.56 106 ARG A CA 1
ATOM 848 C C . ARG A 1 106 ? 3.138 0.734 -13.116 1.00 94.56 106 ARG A C 1
ATOM 850 O O . ARG A 1 106 ? 3.780 -0.278 -13.376 1.00 94.56 106 ARG A O 1
ATOM 857 N N . SER A 1 107 ? 2.561 1.488 -14.051 1.00 93.06 107 SER A N 1
ATOM 858 C CA . SER A 1 107 ? 2.628 1.175 -15.481 1.00 93.06 107 SER A CA 1
ATOM 859 C C . SER A 1 107 ? 4.072 1.142 -15.987 1.00 93.06 107 SER A C 1
ATOM 861 O O . SER A 1 107 ? 4.479 0.156 -16.601 1.00 93.06 107 SER A O 1
ATOM 863 N N . LEU A 1 108 ? 4.870 2.168 -15.665 1.00 94.31 108 LEU A N 1
ATOM 864 C CA . LEU A 1 108 ? 6.277 2.222 -16.062 1.00 94.31 108 LEU A CA 1
ATOM 865 C C . LEU A 1 108 ? 7.077 1.064 -15.452 1.00 94.31 108 LEU A C 1
ATOM 867 O O . LEU A 1 108 ? 7.756 0.352 -16.178 1.00 94.31 108 LEU A O 1
ATOM 871 N N . LEU A 1 109 ? 6.966 0.835 -14.144 1.00 94.12 109 LEU A N 1
ATOM 872 C CA . LEU A 1 109 ? 7.712 -0.207 -13.434 1.00 94.12 109 LEU A CA 1
ATOM 873 C C . LEU A 1 109 ? 7.292 -1.624 -13.836 1.00 94.12 109 LEU A C 1
ATOM 875 O O . LEU A 1 109 ? 8.135 -2.515 -13.881 1.00 94.12 109 LEU A O 1
ATOM 879 N N . SER A 1 110 ? 6.017 -1.844 -14.163 1.00 91.50 110 SER A N 1
ATOM 880 C CA . SER A 1 110 ? 5.533 -3.149 -14.635 1.00 91.50 110 SER A CA 1
ATOM 881 C C . SER A 1 110 ? 6.094 -3.512 -16.013 1.00 91.50 110 SER A C 1
ATOM 883 O O . SER A 1 110 ? 6.230 -4.693 -16.320 1.00 91.50 110 SER A O 1
ATOM 885 N N . GLY A 1 111 ? 6.461 -2.511 -16.824 1.00 87.56 111 GLY A N 1
ATOM 886 C CA . GLY A 1 111 ? 7.143 -2.703 -18.106 1.00 87.56 111 GLY A CA 1
ATOM 887 C C . GLY A 1 111 ? 8.629 -3.063 -17.987 1.00 87.56 111 GLY A C 1
ATOM 888 O O . GLY A 1 111 ? 9.231 -3.467 -18.979 1.00 87.56 111 GLY A O 1
ATOM 889 N N . TYR A 1 112 ? 9.222 -2.945 -16.795 1.00 84.75 112 TYR A N 1
ATOM 890 C CA . TYR A 1 112 ? 10.613 -3.317 -16.534 1.00 84.75 112 TYR A CA 1
ATOM 891 C C . TYR A 1 112 ? 10.670 -4.656 -15.800 1.00 84.75 112 TYR A C 1
ATOM 893 O O . TYR A 1 112 ? 9.998 -4.851 -14.791 1.00 84.75 112 TYR A O 1
ATOM 901 N N . SER A 1 113 ? 11.501 -5.580 -16.282 1.00 81.00 113 SER A N 1
ATOM 902 C CA . SER A 1 113 ? 11.742 -6.863 -15.616 1.00 81.00 113 SER A CA 1
ATOM 903 C C . SER A 1 113 ? 13.105 -6.846 -14.937 1.00 81.00 113 SER A C 1
ATOM 905 O O . SER A 1 113 ? 14.128 -6.690 -15.600 1.00 81.00 113 SER A O 1
ATOM 907 N N . LEU A 1 114 ? 13.124 -7.054 -13.622 1.00 74.25 114 LEU A N 1
ATOM 908 C CA . LEU A 1 114 ? 14.342 -7.202 -12.828 1.00 74.25 114 LEU A CA 1
ATOM 909 C C . LEU A 1 114 ? 14.379 -8.643 -12.303 1.00 74.25 114 LEU A C 1
ATOM 911 O O . LEU A 1 114 ? 13.800 -8.989 -11.274 1.00 74.25 114 LEU A O 1
ATOM 915 N N . GLY A 1 115 ? 15.010 -9.532 -13.074 1.00 76.81 115 GLY A N 1
ATOM 916 C CA . GLY A 1 115 ? 15.009 -10.969 -12.799 1.00 76.81 115 GLY A CA 1
ATOM 917 C C . GLY A 1 115 ? 13.664 -11.626 -13.129 1.00 76.81 115 GLY A C 1
ATOM 918 O O . GLY A 1 115 ? 13.214 -11.566 -14.270 1.00 76.81 115 GLY A O 1
ATOM 919 N N . LYS A 1 116 ? 13.047 -12.299 -12.144 1.00 77.94 116 LYS A N 1
ATOM 920 C CA . LYS A 1 116 ? 11.775 -13.042 -12.304 1.00 77.94 116 LYS A CA 1
ATOM 921 C C . LYS A 1 116 ? 10.520 -12.220 -11.992 1.00 77.94 116 LYS A C 1
ATOM 923 O O . LYS A 1 116 ? 9.417 -12.731 -12.164 1.00 77.94 116 LYS A O 1
ATOM 928 N N . ARG A 1 117 ? 10.683 -11.003 -11.474 1.00 81.88 117 ARG A N 1
ATOM 929 C CA . ARG A 1 117 ? 9.588 -10.106 -11.090 1.00 81.88 117 ARG A CA 1
ATOM 930 C C . ARG A 1 117 ? 9.632 -8.863 -11.966 1.00 81.88 117 ARG A C 1
ATOM 932 O O . ARG A 1 117 ? 10.711 -8.441 -12.395 1.00 81.88 117 ARG A O 1
ATOM 939 N N . ASN A 1 118 ? 8.468 -8.266 -12.198 1.00 89.81 118 ASN A N 1
ATOM 940 C CA . ASN A 1 118 ? 8.445 -6.920 -12.755 1.00 89.81 118 ASN A CA 1
ATOM 941 C C . ASN A 1 118 ? 8.877 -5.895 -11.687 1.00 89.81 118 ASN A C 1
ATOM 943 O O . ASN A 1 118 ? 8.873 -6.185 -10.486 1.00 89.81 118 ASN A O 1
ATOM 947 N N . GLY A 1 119 ? 9.272 -4.699 -12.118 1.00 92.88 119 GLY A N 1
ATOM 948 C CA . GLY A 1 119 ? 9.791 -3.657 -11.237 1.00 92.88 119 GLY A CA 1
ATOM 949 C C . GLY A 1 119 ? 8.781 -3.208 -10.181 1.00 92.88 119 GLY A C 1
ATOM 950 O O . GLY A 1 119 ? 9.178 -2.876 -9.070 1.00 92.88 119 GLY A O 1
ATOM 951 N N . TRP A 1 120 ? 7.479 -3.254 -10.484 1.00 94.94 120 TRP A N 1
ATOM 952 C CA . TRP A 1 120 ? 6.435 -2.878 -9.527 1.00 94.94 120 TRP A CA 1
ATOM 953 C C . TRP A 1 120 ? 6.322 -3.899 -8.396 1.00 94.94 120 TRP A C 1
ATOM 955 O O . TRP A 1 120 ? 6.299 -3.528 -7.227 1.00 94.94 120 TRP A O 1
ATOM 965 N N . GLN A 1 121 ? 6.313 -5.187 -8.737 1.00 93.19 121 GLN A N 1
ATOM 966 C CA . GLN A 1 121 ? 6.316 -6.281 -7.769 1.00 93.19 121 GLN A CA 1
ATOM 967 C C . GLN A 1 121 ? 7.563 -6.242 -6.887 1.00 93.19 121 GLN A C 1
ATOM 969 O O . GLN A 1 121 ? 7.462 -6.473 -5.685 1.00 93.19 121 GLN A O 1
ATOM 974 N N . LEU A 1 122 ? 8.729 -5.936 -7.470 1.00 93.50 122 LEU A N 1
ATOM 975 C CA . LEU A 1 122 ? 9.967 -5.783 -6.710 1.00 93.50 122 LEU A CA 1
ATOM 976 C C . LEU A 1 122 ? 9.871 -4.608 -5.726 1.00 93.50 122 LEU A C 1
ATOM 978 O O . LEU A 1 122 ? 10.139 -4.793 -4.543 1.00 93.50 122 LEU A O 1
ATOM 982 N N . LEU A 1 123 ? 9.417 -3.438 -6.190 1.00 95.75 123 LEU A N 1
ATOM 983 C CA . LEU A 1 123 ? 9.203 -2.267 -5.337 1.00 95.75 123 LEU A CA 1
ATOM 984 C C . LEU A 1 123 ? 8.238 -2.574 -4.180 1.00 95.75 123 LEU A C 1
ATOM 986 O O . LEU A 1 123 ? 8.510 -2.234 -3.031 1.00 95.75 123 LEU A O 1
ATOM 990 N N . CYS A 1 124 ? 7.128 -3.252 -4.469 1.00 95.94 124 CYS A N 1
ATOM 991 C CA . CYS A 1 124 ? 6.134 -3.593 -3.457 1.00 95.94 124 CYS A CA 1
ATOM 992 C C . CYS A 1 124 ? 6.708 -4.545 -2.396 1.00 95.94 124 CYS A C 1
ATOM 994 O O . CYS A 1 124 ? 6.659 -4.263 -1.201 1.00 95.94 124 CYS A O 1
ATOM 996 N N . GLN A 1 125 ? 7.307 -5.654 -2.827 1.00 93.06 125 GLN A N 1
ATOM 997 C CA . GLN A 1 125 ? 7.701 -6.729 -1.916 1.00 93.06 125 GLN A CA 1
ATOM 998 C C . GLN A 1 125 ? 8.957 -6.408 -1.103 1.00 93.06 125 GLN A C 1
ATOM 1000 O O . GLN A 1 125 ? 9.033 -6.813 0.055 1.00 93.06 125 GLN A O 1
ATOM 1005 N N . GLU A 1 126 ? 9.917 -5.688 -1.686 1.00 93.44 126 GLU A N 1
ATOM 1006 C CA . GLU A 1 126 ? 11.200 -5.411 -1.030 1.00 93.44 126 GLU A CA 1
ATOM 1007 C C . GLU A 1 126 ? 11.198 -4.086 -0.250 1.00 93.44 126 GLU A C 1
ATOM 1009 O O . GLU A 1 126 ? 11.927 -3.971 0.732 1.00 93.44 126 GLU A O 1
ATOM 1014 N N . TYR A 1 127 ? 10.362 -3.110 -0.633 1.00 95.12 127 TYR A N 1
ATOM 1015 C CA . TYR A 1 127 ? 10.358 -1.773 -0.018 1.00 95.12 127 TYR A CA 1
ATOM 1016 C C . TYR A 1 127 ? 9.027 -1.454 0.678 1.00 95.12 127 TYR A C 1
ATOM 1018 O O . TYR A 1 127 ? 9.000 -1.197 1.884 1.00 95.12 127 TYR A O 1
ATOM 1026 N N . LEU A 1 128 ? 7.899 -1.530 -0.042 1.00 95.94 128 LEU A N 1
ATOM 1027 C CA . LEU A 1 128 ? 6.602 -1.098 0.502 1.00 95.94 128 LEU A CA 1
ATOM 1028 C C . LEU A 1 128 ? 6.104 -2.006 1.629 1.00 95.94 128 LEU A C 1
ATOM 1030 O O . LEU A 1 128 ? 5.599 -1.515 2.639 1.00 95.94 128 LEU A O 1
ATOM 1034 N N . LYS A 1 129 ? 6.215 -3.328 1.461 1.00 95.12 129 LYS A N 1
ATOM 1035 C CA . LYS A 1 129 ? 5.718 -4.309 2.429 1.00 95.12 129 LYS A CA 1
ATOM 1036 C C . LYS A 1 129 ? 6.349 -4.135 3.819 1.00 95.12 129 LYS A C 1
ATOM 1038 O O . LYS A 1 129 ? 5.580 -4.011 4.774 1.00 95.12 129 LYS A O 1
ATOM 1043 N N . PRO A 1 130 ? 7.688 -4.063 3.971 1.00 92.50 130 PRO A N 1
ATOM 1044 C CA . PRO A 1 130 ? 8.304 -3.757 5.261 1.00 92.50 130 PRO A CA 1
ATOM 1045 C C . PRO A 1 130 ? 7.776 -2.465 5.900 1.00 92.50 130 PRO A C 1
ATOM 1047 O O . PRO A 1 130 ? 7.471 -2.458 7.094 1.00 92.50 130 PRO A O 1
ATOM 1050 N N . GLN A 1 131 ? 7.620 -1.398 5.108 1.00 90.12 131 GLN A N 1
ATOM 1051 C CA . GLN A 1 131 ? 7.164 -0.098 5.600 1.00 90.12 131 GLN A CA 1
ATOM 1052 C C . GLN A 1 131 ? 5.710 -0.160 6.088 1.00 90.12 131 GLN A C 1
ATOM 1054 O O . GLN A 1 131 ? 5.434 0.165 7.241 1.00 90.12 131 GLN A O 1
ATOM 1059 N N . ILE A 1 132 ? 4.776 -0.642 5.260 1.00 89.56 132 ILE A N 1
ATOM 1060 C CA . ILE A 1 132 ? 3.344 -0.635 5.599 1.00 89.56 132 ILE A CA 1
ATOM 1061 C C . ILE A 1 132 ? 3.020 -1.562 6.780 1.00 89.56 132 ILE A C 1
ATOM 1063 O O . ILE A 1 132 ? 2.160 -1.240 7.599 1.00 89.56 132 ILE A O 1
ATOM 1067 N N . SER A 1 133 ? 3.727 -2.691 6.909 1.00 87.56 133 SER A N 1
ATOM 1068 C CA . SER A 1 133 ? 3.583 -3.587 8.061 1.00 87.56 133 SER A CA 1
ATOM 1069 C C . SER A 1 133 ? 4.097 -2.953 9.359 1.00 87.56 133 SER A C 1
ATOM 1071 O O . SER A 1 133 ? 3.493 -3.153 10.417 1.00 87.56 133 SER A O 1
ATOM 1073 N N . SER A 1 134 ? 5.181 -2.173 9.287 1.00 84.75 134 SER A N 1
ATOM 1074 C CA . SER A 1 134 ? 5.703 -1.420 10.432 1.00 84.75 134 SER A CA 1
ATOM 1075 C C . SER A 1 134 ? 4.728 -0.325 10.870 1.00 84.75 134 SER A C 1
ATOM 1077 O O . SER A 1 134 ? 4.362 -0.278 12.044 1.00 84.75 134 SER A O 1
ATOM 1079 N N . GLU A 1 135 ? 4.239 0.493 9.932 1.00 80.81 135 GLU A N 1
ATOM 1080 C CA . GLU A 1 135 ? 3.262 1.555 10.223 1.00 80.81 135 GLU A CA 1
ATOM 1081 C C . GLU A 1 135 ? 1.988 0.997 10.857 1.00 80.81 135 GLU A C 1
ATOM 1083 O O . GLU A 1 135 ? 1.491 1.515 11.857 1.00 80.81 135 GLU A O 1
ATOM 1088 N N . TRP A 1 136 ? 1.495 -0.122 10.322 1.00 80.31 136 TRP A N 1
ATOM 1089 C CA . TRP A 1 136 ? 0.348 -0.821 10.882 1.00 80.31 136 TRP A CA 1
ATOM 1090 C C . TRP A 1 136 ? 0.559 -1.216 12.351 1.00 80.31 136 TRP A C 1
ATOM 1092 O O . TRP A 1 136 ? -0.275 -0.925 13.212 1.00 80.31 136 TRP A O 1
ATOM 1102 N N . SER A 1 137 ? 1.706 -1.829 12.642 1.00 77.12 137 SER A N 1
ATOM 1103 C CA . SER A 1 137 ? 2.044 -2.306 13.986 1.00 77.12 137 SER A CA 1
ATOM 1104 C C . SER A 1 137 ? 2.217 -1.155 14.980 1.00 77.12 137 SER A C 1
ATOM 1106 O O . SER A 1 137 ? 1.820 -1.270 16.143 1.00 77.12 137 SER A O 1
ATOM 1108 N N . ASN A 1 138 ? 2.800 -0.039 14.532 1.00 74.50 138 ASN A N 1
ATOM 1109 C CA . ASN A 1 138 ? 2.977 1.155 15.354 1.00 74.50 138 ASN A CA 1
ATOM 1110 C C . ASN A 1 138 ? 1.622 1.768 15.713 1.00 74.50 138 ASN A C 1
ATOM 1112 O O . ASN A 1 138 ? 1.367 2.034 16.880 1.00 74.50 138 ASN A O 1
ATOM 1116 N N . VAL A 1 139 ? 0.708 1.886 14.751 1.00 69.62 139 VAL A N 1
ATOM 1117 C CA . VAL A 1 139 ? -0.627 2.469 14.956 1.00 69.62 139 VAL A CA 1
ATOM 1118 C C . VAL A 1 139 ? -1.479 1.659 15.925 1.00 69.62 139 VAL A C 1
ATOM 1120 O O . VAL A 1 139 ? -2.129 2.237 16.798 1.00 69.62 139 VAL A O 1
ATOM 1123 N N . GLU A 1 140 ? -1.466 0.328 15.821 1.00 69.06 140 GLU A N 1
ATOM 1124 C CA . GLU A 1 140 ? -2.187 -0.521 16.777 1.00 69.06 140 GLU A CA 1
ATOM 1125 C C . GLU A 1 140 ? -1.638 -0.388 18.199 1.00 69.06 140 GLU A C 1
ATOM 1127 O O . GLU A 1 140 ? -2.410 -0.347 19.159 1.00 69.06 140 GLU A O 1
ATOM 1132 N N . ARG A 1 141 ? -0.311 -0.297 18.340 1.00 67.75 141 ARG A N 1
ATOM 1133 C CA . ARG A 1 141 ? 0.362 -0.246 19.642 1.00 67.75 141 ARG A CA 1
ATOM 1134 C C . ARG A 1 141 ? 0.305 1.137 20.288 1.00 67.75 141 ARG A C 1
ATOM 1136 O O . ARG A 1 141 ? 0.079 1.236 21.490 1.00 67.75 141 ARG A O 1
ATOM 1143 N N . GLU A 1 142 ? 0.560 2.188 19.520 1.00 60.97 142 GLU A N 1
ATOM 1144 C CA . GLU A 1 142 ? 0.828 3.537 20.033 1.00 60.97 142 GLU A CA 1
ATOM 1145 C C . GLU A 1 142 ? -0.451 4.343 20.224 1.00 60.97 142 GLU A C 1
ATOM 1147 O O . GLU A 1 142 ? -0.552 5.108 21.179 1.00 60.97 142 GLU A O 1
ATOM 1152 N N . LEU A 1 143 ? -1.463 4.122 19.381 1.00 62.00 143 LEU A N 1
ATOM 1153 C CA . LEU A 1 143 ? -2.707 4.891 19.441 1.00 62.00 143 LEU A CA 1
ATOM 1154 C C . LEU A 1 143 ? -3.824 4.193 20.236 1.00 62.00 143 LEU A C 1
ATOM 1156 O O . LEU A 1 143 ? -4.904 4.765 20.384 1.00 62.00 143 LEU A O 1
ATOM 1160 N N . SER A 1 144 ? -3.581 2.980 20.766 1.00 62.91 144 SER A N 1
ATOM 1161 C CA . SER A 1 144 ? -4.541 2.194 21.573 1.00 62.91 144 SER A CA 1
ATOM 1162 C C . SER A 1 144 ? -5.962 2.181 20.980 1.00 62.91 144 SER A C 1
ATOM 1164 O O . SER A 1 144 ? -6.965 2.326 21.689 1.00 62.91 144 SER A O 1
ATOM 1166 N N . LEU A 1 145 ? -6.054 2.076 19.650 1.00 68.06 145 LEU A N 1
ATOM 1167 C CA . LEU A 1 145 ? -7.299 2.301 18.921 1.00 68.06 145 LEU A CA 1
ATOM 1168 C C . LEU A 1 145 ? -8.290 1.164 19.151 1.00 68.06 145 LEU A C 1
ATOM 1170 O O . LEU A 1 145 ? -7.991 -0.013 18.956 1.00 68.06 145 LEU A O 1
ATOM 1174 N N . SER A 1 146 ? -9.521 1.534 19.486 1.00 69.50 146 SER A N 1
ATOM 1175 C CA . SER A 1 146 ? -10.650 0.611 19.542 1.00 69.50 146 SER A CA 1
ATOM 1176 C C . SER A 1 146 ? -11.466 0.706 18.254 1.00 69.50 146 SER A C 1
ATOM 1178 O O . SER A 1 146 ? -12.188 1.675 18.012 1.00 69.50 146 SER A O 1
ATOM 1180 N N . PHE A 1 147 ? -11.365 -0.310 17.402 1.00 65.75 147 PHE A N 1
ATOM 1181 C CA . PHE A 1 147 ? -12.105 -0.345 16.142 1.00 65.75 147 PHE A CA 1
ATOM 1182 C C . PHE A 1 147 ? -13.564 -0.730 16.380 1.00 65.75 147 PHE A C 1
ATOM 1184 O O . PHE A 1 147 ? -13.866 -1.847 16.798 1.00 65.75 147 PHE A O 1
ATOM 1191 N N . ILE A 1 148 ? -14.484 0.183 16.065 1.00 59.75 148 ILE A N 1
ATOM 1192 C CA . ILE A 1 148 ? -15.916 -0.102 16.116 1.00 59.75 148 ILE A CA 1
ATOM 1193 C C . ILE A 1 148 ? -16.353 -0.642 14.757 1.00 59.75 148 ILE A C 1
ATOM 1195 O O . ILE A 1 148 ? -16.322 0.049 13.735 1.00 59.75 148 ILE A O 1
ATOM 1199 N N . SER A 1 149 ? -16.792 -1.898 14.767 1.00 59.56 149 SER A N 1
ATOM 1200 C CA . SER A 1 149 ? -17.509 -2.529 13.666 1.00 59.56 149 SER A CA 1
ATOM 1201 C C . SER A 1 149 ? -18.990 -2.593 14.015 1.00 59.56 149 SER A C 1
ATOM 1203 O O . SER A 1 149 ? -19.358 -3.044 15.094 1.00 59.56 149 SER A O 1
ATOM 1205 N N . THR A 1 150 ? -19.856 -2.199 13.085 1.00 51.75 150 THR A N 1
ATOM 1206 C CA . THR A 1 150 ? -21.314 -2.361 13.218 1.00 51.75 150 THR A CA 1
ATOM 1207 C C . THR A 1 150 ? -21.776 -3.813 13.034 1.00 51.75 150 THR A C 1
ATOM 1209 O O . THR A 1 150 ? -22.972 -4.077 13.069 1.00 51.75 150 THR A O 1
ATOM 1212 N N . ARG A 1 151 ? -20.851 -4.760 12.809 1.00 54.44 151 ARG A N 1
ATOM 1213 C CA . ARG A 1 151 ? -21.140 -6.151 12.410 1.00 54.44 151 ARG A CA 1
ATOM 1214 C C . ARG A 1 151 ? -20.775 -7.194 13.469 1.00 54.44 151 ARG A C 1
ATOM 1216 O O . ARG A 1 151 ? -20.497 -8.333 13.109 1.00 54.44 151 ARG A O 1
ATOM 1223 N N . SER A 1 152 ? -20.696 -6.825 14.746 1.00 47.66 152 SER A N 1
ATOM 1224 C CA . SER A 1 152 ? -20.067 -7.667 15.775 1.00 47.66 152 SER A CA 1
ATOM 1225 C C . SER A 1 152 ? -20.773 -8.995 16.092 1.00 47.66 152 SER A C 1
ATOM 1227 O O . SER A 1 152 ? -20.207 -9.765 16.858 1.00 47.66 152 SER A O 1
ATOM 1229 N N . GLU A 1 153 ? -21.925 -9.329 15.494 1.00 52.06 153 GLU A N 1
ATOM 1230 C CA . GLU A 1 153 ? -22.618 -10.600 15.793 1.00 52.06 153 GLU A CA 1
ATOM 1231 C C . GLU A 1 153 ? -23.101 -11.415 14.574 1.00 52.06 153 GLU A C 1
ATOM 1233 O O . GLU A 1 153 ? -23.285 -12.625 14.696 1.00 52.06 153 GLU A O 1
ATOM 1238 N N . ASP A 1 154 ? -23.185 -10.840 13.369 1.00 49.56 154 ASP A N 1
ATOM 1239 C CA . ASP A 1 154 ? -23.660 -11.564 12.180 1.00 49.56 154 ASP A CA 1
ATOM 1240 C C . ASP A 1 154 ? -22.496 -12.070 11.315 1.00 49.56 154 ASP A C 1
ATOM 1242 O O . ASP A 1 154 ? -22.078 -11.448 10.330 1.00 49.56 154 ASP A O 1
ATOM 1246 N N . ARG A 1 155 ? -21.968 -13.256 11.650 1.00 64.88 155 ARG A N 1
ATOM 1247 C CA . ARG A 1 155 ? -21.158 -14.030 10.694 1.00 64.88 155 ARG A CA 1
ATOM 1248 C C . ARG A 1 155 ? -22.055 -14.426 9.524 1.00 64.88 155 ARG A C 1
ATOM 1250 O O . ARG A 1 155 ? -22.837 -15.368 9.624 1.00 64.88 155 ARG A O 1
ATOM 1257 N N . SER A 1 156 ? -21.920 -13.722 8.400 1.00 76.75 156 SER A N 1
ATOM 1258 C CA . SER A 1 156 ? -22.597 -14.104 7.160 1.00 76.75 156 SER A CA 1
ATOM 1259 C C . SER A 1 156 ? -22.313 -15.580 6.841 1.00 76.75 156 SER A C 1
ATOM 1261 O O . SER A 1 156 ? -21.144 -15.977 6.826 1.00 76.75 156 SER A O 1
ATOM 1263 N N . PRO A 1 157 ? -23.334 -16.400 6.521 1.00 83.31 157 PRO A N 1
ATOM 1264 C CA . PRO A 1 157 ? -23.141 -17.814 6.190 1.00 83.31 157 PRO A CA 1
ATOM 1265 C C . PRO A 1 157 ? -22.299 -18.020 4.920 1.00 83.31 157 PRO A C 1
ATOM 1267 O O . PRO A 1 157 ? -21.821 -19.132 4.667 1.00 83.31 157 PRO A O 1
ATOM 1270 N N . LEU A 1 158 ? -22.108 -16.955 4.132 1.00 87.12 158 LEU A N 1
ATOM 1271 C CA . LEU A 1 158 ? -21.272 -16.926 2.935 1.00 87.12 158 LEU A CA 1
ATOM 1272 C C . LEU A 1 158 ? -19.775 -16.834 3.246 1.00 87.12 158 LEU A C 1
ATOM 1274 O O . LEU A 1 158 ? -18.972 -17.077 2.351 1.00 87.12 158 LEU A O 1
ATOM 1278 N N . LEU A 1 159 ? -19.383 -16.503 4.477 1.00 87.94 159 LEU A N 1
ATOM 1279 C CA . LEU A 1 159 ? -17.984 -16.520 4.895 1.00 87.94 159 LEU A CA 1
ATOM 1280 C C . LEU A 1 159 ? -17.593 -17.927 5.367 1.00 87.94 159 LEU A C 1
ATOM 1282 O O . LEU A 1 159 ? -18.318 -18.569 6.130 1.00 87.94 159 LEU A O 1
ATOM 1286 N N . ALA A 1 160 ? -16.460 -18.428 4.875 1.00 88.75 160 ALA A N 1
ATOM 1287 C CA . ALA A 1 160 ? -15.813 -19.625 5.410 1.00 88.75 160 ALA A CA 1
ATOM 1288 C C . ALA A 1 160 ? -14.995 -19.272 6.662 1.00 88.75 160 ALA A C 1
ATOM 1290 O O . ALA A 1 160 ? -14.992 -20.024 7.634 1.00 88.75 160 ALA A O 1
ATOM 1291 N N . GLU A 1 161 ? -14.386 -18.087 6.665 1.00 89.12 161 GLU A N 1
ATOM 1292 C CA . GLU A 1 161 ? -13.622 -17.521 7.775 1.00 89.12 161 GLU A CA 1
ATOM 1293 C C . GLU A 1 161 ? -13.796 -15.994 7.842 1.00 89.12 161 GLU A C 1
ATOM 1295 O O . GLU A 1 161 ? -14.366 -15.380 6.938 1.00 89.12 161 GLU A O 1
ATOM 1300 N N . LEU A 1 162 ? -13.360 -15.370 8.940 1.00 86.50 162 LEU A N 1
ATOM 1301 C CA . LEU A 1 162 ? -13.460 -13.918 9.100 1.00 86.50 162 LEU A CA 1
ATOM 1302 C C . LEU A 1 162 ? -12.283 -13.217 8.405 1.00 86.50 162 LEU A C 1
ATOM 1304 O O . LEU A 1 162 ? -11.143 -13.544 8.738 1.00 86.50 162 LEU A O 1
ATOM 1308 N N . PRO A 1 163 ? -12.538 -12.214 7.544 1.00 87.81 163 PRO A N 1
ATOM 1309 C CA . PRO A 1 163 ? -11.490 -11.381 6.963 1.00 87.81 163 PRO A CA 1
ATOM 1310 C C . PRO A 1 163 ? -10.667 -10.692 8.056 1.00 87.81 163 PRO A C 1
ATOM 1312 O O . PRO A 1 163 ? -11.233 -10.065 8.954 1.00 87.81 163 PRO A O 1
ATOM 1315 N N . GLN A 1 164 ? -9.344 -10.808 7.963 1.00 88.25 164 GLN A N 1
ATOM 1316 C CA . GLN A 1 164 ? -8.392 -10.210 8.905 1.00 88.25 164 GLN A CA 1
ATOM 1317 C C . GLN A 1 164 ? -7.700 -9.002 8.279 1.00 88.25 164 GLN A C 1
ATOM 1319 O O . GLN A 1 164 ? -7.396 -9.001 7.089 1.00 88.25 164 GLN A O 1
ATOM 1324 N N . TRP A 1 165 ? -7.442 -7.958 9.051 1.00 88.38 165 TRP A N 1
ATOM 1325 C CA . TRP A 1 165 ? -6.838 -6.736 8.514 1.00 88.38 165 TRP A CA 1
ATOM 1326 C C . TRP A 1 165 ? -5.337 -6.856 8.298 1.00 88.38 165 TRP A C 1
ATOM 1328 O O . TRP A 1 165 ? -4.804 -6.218 7.400 1.00 88.38 165 TRP A O 1
ATOM 1338 N N . GLU A 1 166 ? -4.679 -7.717 9.057 1.00 90.31 166 GLU A N 1
ATOM 1339 C CA . GLU A 1 166 ? -3.298 -8.136 8.846 1.00 90.31 166 GLU A CA 1
ATOM 1340 C C . GLU A 1 166 ? -3.148 -8.634 7.406 1.00 90.31 166 GLU A C 1
ATOM 1342 O O . GLU A 1 166 ? -2.251 -8.216 6.679 1.00 90.31 166 GLU A O 1
ATOM 1347 N N . ARG A 1 167 ? -4.134 -9.411 6.937 1.00 93.38 167 ARG A N 1
ATOM 1348 C CA . ARG A 1 167 ? -4.183 -9.871 5.552 1.00 93.38 167 ARG A CA 1
ATOM 1349 C C . ARG A 1 167 ? -4.396 -8.737 4.547 1.00 93.38 167 ARG A C 1
ATOM 1351 O O . ARG A 1 167 ? -3.840 -8.776 3.457 1.00 93.38 167 ARG A O 1
ATOM 1358 N N . VAL A 1 168 ? -5.174 -7.714 4.896 1.00 93.75 168 VAL A N 1
ATOM 1359 C CA . VAL A 1 168 ? -5.337 -6.513 4.054 1.00 93.75 168 VAL A CA 1
ATOM 1360 C C . VAL A 1 168 ? -4.009 -5.768 3.921 1.00 93.75 168 VAL A C 1
ATOM 1362 O O . VAL A 1 168 ? -3.637 -5.392 2.815 1.00 93.75 168 VAL A O 1
ATOM 1365 N N . VAL A 1 169 ? -3.273 -5.595 5.020 1.00 94.31 169 VAL A N 1
ATOM 1366 C CA . VAL A 1 169 ? -1.953 -4.943 5.029 1.00 94.31 169 VAL A CA 1
ATOM 1367 C C . VAL A 1 169 ? -0.943 -5.737 4.204 1.00 94.31 169 VAL A C 1
ATOM 1369 O O . VAL A 1 169 ? -0.210 -5.143 3.416 1.00 94.31 169 VAL A O 1
ATOM 1372 N N . GLU A 1 170 ? -0.949 -7.069 4.306 1.00 95.12 170 GLU A N 1
ATOM 1373 C CA . GLU A 1 170 ? -0.138 -7.936 3.444 1.00 95.12 170 GLU A CA 1
ATOM 1374 C C . GLU A 1 170 ? -0.457 -7.727 1.962 1.00 95.12 170 GLU A C 1
ATOM 1376 O O . GLU A 1 170 ? 0.459 -7.519 1.175 1.00 95.12 170 GLU A O 1
ATOM 1381 N N . LEU A 1 171 ? -1.738 -7.720 1.577 1.00 96.69 171 LEU A N 1
ATOM 1382 C CA . LEU A 1 171 ? -2.150 -7.507 0.185 1.00 96.69 171 LEU A CA 1
ATOM 1383 C C . LEU A 1 171 ? -1.756 -6.113 -0.332 1.00 96.69 171 LEU A C 1
ATOM 1385 O O . LEU A 1 171 ? -1.313 -5.980 -1.474 1.00 96.69 171 LEU A O 1
ATOM 1389 N N . ILE A 1 172 ? -1.870 -5.075 0.503 1.00 96.12 172 ILE A N 1
ATOM 1390 C CA . ILE A 1 172 ? -1.371 -3.732 0.171 1.00 96.12 172 ILE A CA 1
ATOM 1391 C C . ILE A 1 172 ? 0.144 -3.778 -0.056 1.00 96.12 172 ILE A C 1
ATOM 1393 O O . ILE A 1 172 ? 0.620 -3.249 -1.056 1.00 96.12 172 ILE A O 1
ATOM 1397 N N . GLY A 1 173 ? 0.897 -4.417 0.842 1.00 95.75 173 GLY A N 1
ATOM 1398 C CA . GLY A 1 173 ? 2.352 -4.516 0.747 1.00 95.75 173 GLY A CA 1
ATOM 1399 C C . GLY A 1 173 ? 2.825 -5.340 -0.451 1.00 95.75 173 GLY A C 1
ATOM 1400 O O . GLY A 1 173 ? 3.755 -4.936 -1.135 1.00 95.75 173 GLY A O 1
ATOM 1401 N N . ASP A 1 174 ? 2.175 -6.466 -0.742 1.00 94.81 174 ASP A N 1
ATOM 1402 C CA . ASP A 1 174 ? 2.596 -7.400 -1.793 1.00 94.81 174 ASP A CA 1
ATOM 1403 C C . ASP A 1 174 ? 2.298 -6.892 -3.211 1.00 94.81 174 ASP A C 1
ATOM 1405 O O . ASP A 1 174 ? 3.048 -7.198 -4.142 1.00 94.81 174 ASP A O 1
ATOM 1409 N N . TYR A 1 175 ? 1.223 -6.115 -3.380 1.00 95.69 175 TYR A N 1
ATOM 1410 C CA . TYR A 1 175 ? 0.728 -5.692 -4.698 1.00 95.69 175 TYR A CA 1
ATOM 1411 C C . TYR A 1 175 ? 0.688 -4.173 -4.898 1.00 95.69 175 TYR A C 1
ATOM 1413 O O . TYR A 1 175 ? 0.407 -3.706 -6.007 1.00 95.69 175 TYR A O 1
ATOM 1421 N N . GLY A 1 176 ? 0.906 -3.390 -3.840 1.00 95.31 176 GLY A N 1
ATOM 1422 C CA . GLY A 1 176 ? 0.763 -1.935 -3.863 1.00 95.31 176 GLY A CA 1
ATOM 1423 C C . GLY A 1 176 ? -0.671 -1.462 -4.108 1.00 95.31 176 GLY A C 1
ATOM 1424 O O . GLY A 1 176 ? -0.866 -0.301 -4.473 1.00 95.31 176 GLY A O 1
ATOM 1425 N N . MET A 1 177 ? -1.671 -2.338 -3.952 1.00 95.00 177 MET A N 1
ATOM 1426 C CA . MET A 1 177 ? -3.081 -2.047 -4.239 1.00 95.00 177 MET A CA 1
ATOM 1427 C C . MET A 1 177 ? -3.724 -1.155 -3.174 1.00 95.00 177 MET A C 1
ATOM 1429 O O . MET A 1 177 ? -3.245 -1.085 -2.042 1.00 95.00 177 MET A O 1
ATOM 1433 N N . GLY A 1 178 ? -4.822 -0.484 -3.529 1.00 94.88 178 GLY A N 1
ATOM 1434 C CA . GLY A 1 178 ? -5.581 0.332 -2.584 1.00 94.88 178 GLY A CA 1
ATOM 1435 C C . GLY A 1 178 ? -6.173 -0.497 -1.443 1.00 94.88 178 GLY A C 1
ATOM 1436 O O . GLY A 1 178 ? -6.490 -1.677 -1.608 1.00 94.88 178 GLY A O 1
ATOM 1437 N N . SER A 1 179 ? -6.367 0.122 -0.277 1.00 93.88 179 SER A N 1
ATOM 1438 C CA . SER A 1 179 ? -6.898 -0.579 0.904 1.00 93.88 179 SER A CA 1
ATOM 1439 C C . SER A 1 179 ? -8.306 -1.150 0.693 1.00 93.88 179 SER A C 1
ATOM 1441 O O . SER A 1 179 ? -8.629 -2.217 1.219 1.00 93.88 179 SER A O 1
ATOM 1443 N N . ALA A 1 180 ? -9.134 -0.474 -0.108 1.00 92.75 180 ALA A N 1
ATOM 1444 C CA . ALA A 1 180 ? -10.460 -0.954 -0.485 1.00 92.75 180 ALA A CA 1
ATOM 1445 C C . ALA A 1 180 ? -10.383 -2.237 -1.329 1.00 92.75 180 ALA A C 1
ATOM 1447 O O . ALA A 1 180 ? -11.070 -3.209 -1.014 1.00 92.75 180 ALA A O 1
ATOM 1448 N N . ASP A 1 181 ? -9.510 -2.271 -2.338 1.00 95.50 181 ASP A N 1
ATOM 1449 C CA . ASP A 1 181 ? -9.312 -3.443 -3.200 1.00 95.50 181 ASP A CA 1
ATOM 1450 C C . ASP A 1 181 ? -8.724 -4.615 -2.413 1.00 95.50 181 ASP A C 1
ATOM 1452 O O . ASP A 1 181 ? -9.198 -5.746 -2.531 1.00 95.50 181 ASP A O 1
ATOM 1456 N N . ALA A 1 182 ? -7.769 -4.336 -1.520 1.00 96.38 182 ALA A N 1
ATOM 1457 C CA . ALA A 1 182 ? -7.217 -5.329 -0.604 1.00 96.38 182 ALA A CA 1
ATOM 1458 C C . ALA A 1 182 ? -8.294 -5.921 0.317 1.00 96.38 182 ALA A C 1
ATOM 1460 O O . ALA A 1 18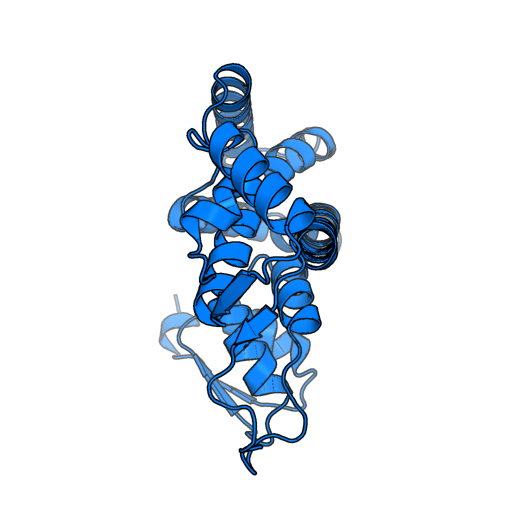2 ? -8.323 -7.133 0.534 1.00 96.38 182 ALA A O 1
ATOM 1461 N N . MET A 1 183 ? -9.224 -5.103 0.823 1.00 94.44 183 MET A N 1
ATOM 1462 C CA . MET A 1 183 ? -10.351 -5.591 1.621 1.00 94.44 183 MET A CA 1
ATOM 1463 C C . MET A 1 183 ? -11.344 -6.412 0.787 1.00 94.44 183 MET A C 1
ATOM 1465 O O . MET A 1 183 ? -11.799 -7.459 1.249 1.00 94.44 183 MET A O 1
ATOM 1469 N N . ILE A 1 184 ? -11.667 -5.983 -0.438 1.00 94.81 184 ILE A N 1
ATOM 1470 C CA . ILE A 1 184 ? -12.521 -6.748 -1.363 1.00 94.81 184 ILE A CA 1
ATOM 1471 C C . ILE A 1 184 ? -11.905 -8.123 -1.623 1.00 94.81 184 ILE A C 1
ATOM 1473 O O . ILE A 1 184 ? -12.592 -9.139 -1.486 1.00 94.81 184 ILE A O 1
ATOM 1477 N N . LEU A 1 185 ? -10.610 -8.165 -1.943 1.00 96.94 185 LEU A N 1
ATOM 1478 C CA . LEU A 1 185 ? -9.889 -9.407 -2.190 1.00 96.94 185 LEU A CA 1
ATOM 1479 C C . LEU A 1 185 ? -9.862 -10.295 -0.944 1.00 96.94 185 LEU A C 1
ATOM 1481 O O . LEU A 1 185 ? -10.178 -11.477 -1.031 1.00 96.94 185 LEU A O 1
ATOM 1485 N N . ASN A 1 186 ? -9.568 -9.732 0.226 1.00 95.69 186 ASN A N 1
ATOM 1486 C CA . ASN A 1 186 ? -9.561 -10.474 1.483 1.00 95.69 186 ASN A CA 1
ATOM 1487 C C . ASN A 1 186 ? -10.934 -11.099 1.795 1.00 95.69 186 ASN A C 1
ATOM 1489 O O . ASN A 1 186 ? -11.033 -12.297 2.051 1.00 95.69 186 ASN A O 1
ATOM 1493 N N . ILE A 1 187 ? -12.019 -10.323 1.674 1.00 93.44 187 ILE A N 1
ATOM 1494 C CA . ILE A 1 187 ? -13.391 -10.834 1.833 1.00 93.44 187 ILE A CA 1
ATOM 1495 C C . ILE A 1 187 ? -13.674 -11.947 0.823 1.00 93.44 187 ILE A C 1
ATOM 1497 O O . ILE A 1 187 ? -14.238 -12.982 1.185 1.00 93.44 187 ILE A O 1
ATOM 1501 N N . PHE A 1 188 ? -13.292 -11.751 -0.440 1.00 95.62 188 PHE A N 1
ATOM 1502 C CA . PHE A 1 188 ? -13.495 -12.744 -1.486 1.00 95.62 188 PHE A CA 1
ATOM 1503 C C . PHE A 1 188 ? -12.766 -14.056 -1.175 1.00 95.62 188 PHE A C 1
ATOM 1505 O O . PHE A 1 188 ? -13.386 -15.122 -1.267 1.00 95.62 188 PHE A O 1
ATOM 1512 N N . LEU A 1 189 ? -11.501 -13.991 -0.755 1.00 95.50 189 LEU A N 1
ATOM 1513 C CA . LEU A 1 189 ? -10.690 -15.156 -0.397 1.00 95.50 189 LEU A CA 1
ATOM 1514 C C . LEU A 1 189 ? -11.281 -15.911 0.802 1.00 95.50 189 LEU A C 1
ATOM 1516 O O . LEU A 1 189 ? -11.435 -17.127 0.721 1.00 95.50 189 LEU A O 1
ATOM 1520 N N . CYS A 1 190 ? -11.735 -15.196 1.834 1.00 93.69 190 CYS A N 1
ATOM 1521 C CA . CYS A 1 190 ? -12.363 -15.786 3.021 1.00 93.69 190 CYS A CA 1
ATOM 1522 C C . CYS A 1 190 ? -13.805 -16.285 2.791 1.00 93.69 190 CYS A C 1
ATOM 1524 O O . CYS A 1 190 ? -14.408 -16.904 3.673 1.00 93.69 190 CYS A O 1
ATOM 1526 N N . SER A 1 191 ? -14.408 -16.000 1.633 1.00 93.44 191 SER A N 1
ATOM 1527 C CA . SER A 1 191 ? -15.787 -16.386 1.323 1.00 93.44 191 SER A CA 1
ATOM 1528 C C . SER A 1 191 ? -15.904 -17.780 0.695 1.00 93.44 191 SER A C 1
ATOM 1530 O O . SER A 1 191 ? -14.978 -18.301 0.078 1.00 93.44 191 SER A O 1
ATOM 1532 N N . LYS A 1 192 ? -17.103 -18.358 0.757 1.00 93.19 192 LYS A N 1
ATOM 1533 C CA . LYS A 1 192 ? -17.517 -19.542 -0.014 1.00 93.19 192 LYS A CA 1
ATOM 1534 C C . LYS A 1 192 ? -17.898 -19.193 -1.458 1.00 93.19 192 LYS A C 1
ATOM 1536 O O . LYS A 1 192 ? -18.303 -20.073 -2.211 1.00 93.19 192 LYS A O 1
ATOM 1541 N N . ILE A 1 193 ? -17.813 -17.916 -1.840 1.00 94.19 193 ILE A N 1
ATOM 1542 C CA . ILE A 1 193 ? -18.158 -17.455 -3.183 1.00 94.19 193 ILE A CA 1
ATOM 1543 C C . ILE A 1 193 ? -17.060 -17.945 -4.142 1.00 94.19 193 ILE A C 1
ATOM 1545 O O . ILE A 1 193 ? -15.876 -17.687 -3.892 1.00 94.19 193 ILE A O 1
ATOM 1549 N N . PRO A 1 194 ? -17.416 -18.671 -5.217 1.00 95.69 194 PRO A N 1
ATOM 1550 C CA . PRO A 1 194 ? -16.430 -19.308 -6.085 1.00 95.69 194 PRO A CA 1
ATOM 1551 C C . PRO A 1 194 ? -15.841 -18.359 -7.131 1.00 95.69 194 PRO A C 1
ATOM 1553 O O . PRO A 1 194 ? -14.835 -18.707 -7.739 1.00 95.69 194 PRO A O 1
ATOM 1556 N N . ALA A 1 195 ? -16.453 -17.195 -7.361 1.00 96.94 195 ALA A N 1
ATOM 1557 C CA . ALA A 1 195 ? -16.112 -16.310 -8.468 1.00 96.94 195 ALA A CA 1
ATOM 1558 C C . ALA A 1 195 ? -16.053 -14.829 -8.064 1.00 96.94 195 ALA A C 1
ATOM 1560 O O . ALA A 1 195 ? -16.897 -14.366 -7.297 1.00 96.94 195 ALA A O 1
ATOM 1561 N N . LEU A 1 196 ? -15.086 -14.098 -8.624 1.00 96.25 196 LEU A N 1
ATOM 1562 C CA . LEU A 1 196 ? -14.976 -12.638 -8.569 1.00 96.25 196 LEU A CA 1
ATOM 1563 C C . LEU A 1 196 ? -15.174 -12.072 -9.975 1.00 96.25 196 LEU A C 1
ATOM 1565 O O . LEU A 1 196 ? -14.545 -12.538 -10.922 1.00 96.25 196 LEU A O 1
ATOM 1569 N N . LEU A 1 197 ? -16.019 -11.051 -10.096 1.00 96.06 197 LEU A N 1
ATOM 1570 C CA . LEU A 1 197 ? -16.165 -10.246 -11.304 1.00 96.06 197 LEU A CA 1
ATOM 1571 C C . LEU A 1 197 ? -15.590 -8.859 -11.025 1.00 96.06 197 LEU A C 1
ATOM 1573 O O . LEU A 1 197 ? -16.017 -8.206 -10.073 1.00 96.06 197 LEU A O 1
ATOM 1577 N N . THR A 1 198 ? -14.641 -8.409 -11.841 1.00 95.19 198 THR A N 1
ATOM 1578 C CA . THR A 1 198 ? -14.026 -7.087 -11.683 1.00 95.19 198 THR A CA 1
ATOM 1579 C C . THR A 1 198 ? -13.682 -6.468 -13.035 1.00 95.19 198 THR A C 1
ATOM 1581 O O . THR A 1 198 ? -13.348 -7.170 -13.984 1.00 95.19 198 THR A O 1
ATOM 1584 N N . ALA A 1 199 ? -13.779 -5.142 -13.126 1.00 93.88 199 ALA A N 1
ATOM 1585 C CA . ALA A 1 199 ? -13.234 -4.362 -14.241 1.00 93.88 199 ALA A CA 1
ATOM 1586 C C . ALA A 1 199 ? -11.854 -3.767 -13.907 1.00 93.88 199 ALA A C 1
ATOM 1588 O O . ALA A 1 199 ? -11.254 -3.076 -14.726 1.00 93.88 199 ALA A O 1
ATOM 1589 N N . ASP A 1 200 ? -11.366 -4.012 -12.693 1.00 92.19 200 ASP A N 1
ATOM 1590 C CA . ASP A 1 200 ? -10.034 -3.629 -12.264 1.00 92.19 200 ASP A CA 1
ATOM 1591 C C . ASP A 1 200 ? -9.061 -4.783 -12.543 1.00 92.19 200 ASP A C 1
ATOM 1593 O O . ASP A 1 200 ? -9.111 -5.833 -11.891 1.00 92.19 200 ASP A O 1
ATOM 1597 N N . MET A 1 201 ? -8.194 -4.583 -13.539 1.00 90.00 201 MET A N 1
ATOM 1598 C CA . MET A 1 201 ? -7.180 -5.561 -13.938 1.00 90.00 201 MET A CA 1
ATOM 1599 C C . MET A 1 201 ? -6.140 -5.797 -12.840 1.00 90.00 201 MET A C 1
ATOM 1601 O O . MET A 1 201 ? -5.651 -6.914 -12.695 1.00 90.00 201 MET A O 1
ATOM 1605 N N . GLU A 1 202 ? -5.841 -4.786 -12.025 1.00 88.25 202 GLU A N 1
ATOM 1606 C CA . GLU A 1 202 ? -4.866 -4.887 -10.941 1.00 88.25 202 GLU A CA 1
ATOM 1607 C C . GLU A 1 202 ? -5.391 -5.799 -9.825 1.00 88.25 202 GLU A C 1
ATOM 1609 O O . GLU A 1 202 ? -4.665 -6.662 -9.321 1.00 88.25 202 GLU A O 1
ATOM 1614 N N . LEU A 1 203 ? -6.673 -5.647 -9.478 1.00 94.44 203 LEU A N 1
ATOM 1615 C CA . LEU A 1 203 ? -7.360 -6.545 -8.552 1.00 94.44 203 LEU A CA 1
ATOM 1616 C C . LEU A 1 203 ? -7.470 -7.961 -9.129 1.00 94.44 203 LEU A C 1
ATOM 1618 O O . LEU A 1 203 ? -7.279 -8.932 -8.397 1.00 94.44 203 LEU A O 1
ATOM 1622 N N . ALA A 1 204 ? -7.757 -8.098 -10.428 1.00 94.75 204 ALA A N 1
ATOM 1623 C CA . ALA A 1 204 ? -7.850 -9.405 -11.079 1.00 94.75 204 ALA A CA 1
ATOM 1624 C C . ALA A 1 204 ? -6.519 -10.172 -11.042 1.00 94.75 204 ALA A C 1
ATOM 1626 O O . ALA A 1 204 ? -6.507 -11.346 -10.673 1.00 94.75 204 ALA A O 1
ATOM 1627 N N . GLU A 1 205 ? -5.403 -9.520 -11.375 1.00 91.56 205 GLU A N 1
ATOM 1628 C CA . GLU A 1 205 ? -4.062 -10.120 -11.344 1.00 91.56 205 GLU A CA 1
ATOM 1629 C C . GLU A 1 205 ? -3.692 -10.631 -9.945 1.00 91.56 205 GLU A C 1
ATOM 1631 O O . GLU A 1 205 ? -3.234 -11.770 -9.779 1.00 91.56 205 GLU A O 1
ATOM 1636 N N . ALA A 1 206 ? -3.942 -9.810 -8.921 1.00 94.81 206 ALA A N 1
ATOM 1637 C CA . ALA A 1 206 ? -3.725 -10.210 -7.537 1.00 94.81 206 ALA A CA 1
ATOM 1638 C C . ALA A 1 206 ? -4.665 -11.356 -7.133 1.00 94.81 206 ALA A C 1
ATOM 1640 O O . ALA A 1 206 ? -4.224 -12.340 -6.543 1.00 94.81 206 ALA A O 1
ATOM 1641 N N . ALA A 1 207 ? -5.944 -11.290 -7.515 1.00 96.31 207 ALA A N 1
ATOM 1642 C CA . ALA A 1 207 ? -6.920 -12.331 -7.213 1.00 96.31 207 ALA A CA 1
ATOM 1643 C C . ALA A 1 207 ? -6.556 -13.685 -7.836 1.00 96.31 207 ALA A C 1
ATOM 1645 O O . ALA A 1 207 ? -6.673 -14.707 -7.163 1.00 96.31 207 ALA A O 1
ATOM 1646 N N . VAL A 1 208 ? -6.075 -13.709 -9.084 1.00 94.81 208 VAL A N 1
ATOM 1647 C CA . VAL A 1 208 ? -5.599 -14.936 -9.747 1.00 94.81 208 VAL A CA 1
ATOM 1648 C C . VAL A 1 208 ? -4.434 -15.553 -8.973 1.00 94.81 208 VAL A C 1
ATOM 1650 O O . VAL A 1 208 ? -4.422 -16.764 -8.735 1.00 94.81 208 VAL A O 1
ATOM 1653 N N . THR A 1 209 ? -3.484 -14.719 -8.546 1.00 93.62 209 THR A N 1
ATOM 1654 C CA . THR A 1 209 ? -2.302 -15.155 -7.791 1.00 93.62 209 THR A CA 1
ATOM 1655 C C . THR A 1 209 ? -2.697 -15.717 -6.423 1.00 93.62 209 THR A C 1
ATOM 1657 O O . THR A 1 209 ? -2.290 -16.822 -6.056 1.00 93.62 209 THR A O 1
ATOM 1660 N N . GLU A 1 210 ? -3.546 -14.999 -5.688 1.00 96.19 210 GLU A N 1
ATOM 1661 C CA . GLU A 1 210 ? -3.932 -15.355 -4.322 1.00 96.19 210 GLU A CA 1
ATOM 1662 C C . GLU A 1 210 ? -4.916 -16.518 -4.238 1.00 96.19 210 GLU A C 1
ATOM 1664 O O . GLU A 1 210 ? -4.842 -17.334 -3.318 1.00 96.19 210 GLU A O 1
ATOM 1669 N N . ALA A 1 211 ? -5.815 -16.645 -5.215 1.00 94.06 211 ALA A N 1
ATOM 1670 C CA . ALA A 1 211 ? -6.776 -17.740 -5.253 1.00 94.06 211 ALA A CA 1
ATOM 1671 C C . ALA A 1 211 ? -6.121 -19.102 -5.522 1.00 94.06 211 ALA A C 1
ATOM 1673 O O . ALA A 1 211 ? -6.752 -20.127 -5.265 1.00 94.06 211 ALA A O 1
ATOM 1674 N N . LYS A 1 212 ? -4.892 -19.144 -6.066 1.00 92.50 212 LYS A N 1
ATOM 1675 C CA . LYS A 1 212 ? -4.133 -20.380 -6.352 1.00 92.50 212 LYS A CA 1
ATOM 1676 C C . LYS A 1 212 ? -4.963 -21.446 -7.090 1.00 92.50 212 LYS A C 1
ATOM 1678 O O . LYS A 1 212 ? -4.880 -22.636 -6.793 1.00 92.50 212 LYS A O 1
ATOM 1683 N N . GLY A 1 213 ? -5.808 -21.007 -8.026 1.00 91.06 213 GLY A N 1
ATOM 1684 C CA . GLY A 1 213 ? -6.691 -21.871 -8.820 1.00 91.06 213 GLY A CA 1
ATOM 1685 C C . GLY A 1 213 ? -7.937 -22.402 -8.097 1.00 91.06 213 GLY A C 1
ATOM 1686 O O . GLY A 1 213 ? -8.693 -23.166 -8.689 1.00 91.06 213 GLY A O 1
ATOM 1687 N N . GLN A 1 214 ? -8.187 -22.007 -6.846 1.00 93.56 214 GLN A N 1
ATOM 1688 C CA . GLN A 1 214 ? -9.352 -22.453 -6.067 1.00 93.56 214 GLN A CA 1
ATOM 1689 C C . GLN A 1 214 ? -10.620 -21.632 -6.344 1.00 93.56 214 GLN A C 1
ATOM 1691 O O . GLN A 1 214 ? -11.720 -22.055 -5.988 1.00 93.56 214 GLN A O 1
ATOM 1696 N N . LYS A 1 215 ? -10.477 -20.453 -6.959 1.00 95.94 215 LYS A N 1
ATOM 1697 C CA . LYS A 1 215 ? -11.571 -19.533 -7.292 1.00 95.94 215 LYS A CA 1
ATOM 1698 C C . LYS A 1 215 ? -11.423 -19.028 -8.726 1.00 95.94 215 LYS A C 1
ATOM 1700 O O . LYS A 1 215 ? -10.322 -19.007 -9.273 1.00 95.94 215 LYS A O 1
ATOM 1705 N N . GLN A 1 216 ? -12.539 -18.632 -9.326 1.00 97.00 216 GLN A N 1
ATOM 1706 C CA . GLN A 1 216 ? -12.625 -18.106 -10.686 1.00 97.00 216 GLN A CA 1
ATOM 1707 C C . GLN A 1 216 ? -12.588 -16.574 -10.677 1.00 97.00 216 GLN A C 1
ATOM 1709 O O . GLN A 1 216 ? -13.201 -15.935 -9.823 1.00 97.00 216 GLN A O 1
ATOM 1714 N N . ILE A 1 217 ? -11.867 -15.983 -11.626 1.00 97.06 217 ILE A N 1
ATOM 1715 C CA . ILE A 1 217 ? -11.757 -14.532 -11.785 1.00 97.06 217 ILE A CA 1
ATOM 1716 C C . ILE A 1 217 ? -12.222 -14.197 -13.198 1.00 97.06 217 ILE A C 1
ATOM 1718 O O . ILE A 1 217 ? -11.704 -14.748 -14.168 1.00 97.06 217 ILE A O 1
ATOM 1722 N N . PHE A 1 218 ? -13.203 -13.307 -13.299 1.00 95.88 218 PHE A N 1
ATOM 1723 C CA . PHE A 1 218 ? -13.778 -12.848 -14.556 1.00 95.88 218 PHE A CA 1
ATOM 1724 C C . PHE A 1 218 ? -13.518 -11.353 -14.728 1.00 95.88 218 PHE A C 1
ATOM 1726 O O . PHE A 1 218 ? -13.763 -10.563 -13.812 1.00 95.88 218 PHE A O 1
ATOM 1733 N N . VAL A 1 219 ? -13.065 -10.978 -15.922 1.00 95.44 219 VAL A N 1
ATOM 1734 C CA . VAL A 1 219 ? -12.894 -9.589 -16.358 1.00 95.44 219 VAL A CA 1
ATOM 1735 C C . VAL A 1 219 ? -13.577 -9.395 -17.716 1.00 95.44 219 VAL A C 1
ATOM 1737 O O . VAL A 1 219 ? -13.688 -10.366 -18.466 1.00 95.44 219 VAL A O 1
ATOM 1740 N N . PRO A 1 220 ? -14.064 -8.188 -18.052 1.00 93.94 220 PRO A N 1
ATOM 1741 C CA . PRO A 1 220 ? -14.593 -7.906 -19.385 1.00 93.94 220 PRO A CA 1
ATOM 1742 C C . PRO A 1 220 ? -13.557 -8.142 -20.497 1.00 93.94 220 PRO A C 1
ATOM 1744 O O . PRO A 1 220 ? -12.430 -7.657 -20.401 1.00 93.94 220 PRO A O 1
ATOM 1747 N N . ASP A 1 221 ? -13.965 -8.790 -21.594 1.00 90.44 221 ASP A N 1
ATOM 1748 C CA . ASP A 1 221 ? -13.098 -9.071 -22.757 1.00 90.44 221 ASP A CA 1
ATOM 1749 C C . ASP A 1 221 ? -12.448 -7.805 -23.346 1.00 90.44 221 ASP A C 1
ATOM 1751 O O . ASP A 1 221 ? -11.320 -7.838 -23.846 1.00 90.44 221 ASP A O 1
ATOM 1755 N N . SER A 1 222 ? -13.129 -6.658 -23.235 1.00 90.5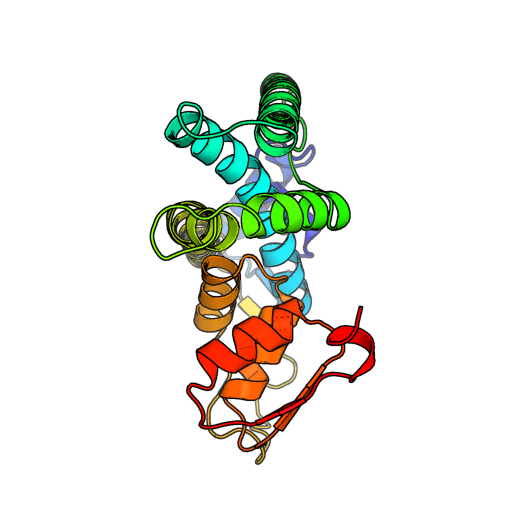6 222 SER A N 1
ATOM 1756 C CA . SER A 1 222 ? -12.627 -5.350 -23.677 1.00 90.56 222 SER A CA 1
ATOM 1757 C C . SER A 1 222 ? -11.383 -4.870 -22.921 1.00 90.56 222 SER A C 1
ATOM 1759 O O . SER A 1 222 ? -10.785 -3.885 -23.330 1.00 90.56 222 SER A O 1
ATOM 1761 N N . LEU A 1 223 ? -11.022 -5.505 -21.800 1.00 84.12 223 LEU A N 1
ATOM 1762 C CA . LEU A 1 223 ? -9.807 -5.197 -21.037 1.00 84.12 223 LEU A CA 1
ATOM 1763 C C . LEU A 1 223 ? -8.623 -6.102 -21.407 1.00 84.12 223 LEU A C 1
ATOM 1765 O O . LEU A 1 223 ? -7.488 -5.784 -21.065 1.00 84.12 223 LEU A O 1
ATOM 1769 N N . ILE A 1 224 ? -8.881 -7.225 -22.084 1.00 77.44 224 ILE A N 1
ATOM 1770 C CA . ILE A 1 224 ? -7.860 -8.195 -22.516 1.00 77.44 224 ILE A CA 1
ATOM 1771 C C . ILE A 1 224 ? -7.437 -7.927 -23.970 1.00 77.44 224 ILE A C 1
ATOM 1773 O O . ILE A 1 224 ? -6.321 -8.256 -24.371 1.00 77.44 224 ILE A O 1
ATOM 1777 N N . THR A 1 225 ? -8.323 -7.320 -24.761 1.00 57.97 225 THR A N 1
ATOM 1778 C CA . THR A 1 225 ? -8.114 -7.086 -26.194 1.00 57.97 225 THR A CA 1
ATOM 1779 C C . THR A 1 225 ? -7.715 -5.620 -26.433 1.00 57.97 225 THR A C 1
ATOM 1781 O O . THR A 1 225 ? -8.456 -4.750 -25.977 1.00 57.97 225 THR A O 1
ATOM 1784 N N . PRO A 1 226 ? -6.570 -5.330 -27.087 1.00 51.84 226 PRO A N 1
ATOM 1785 C CA . PRO A 1 226 ? -6.119 -3.963 -27.372 1.00 51.84 226 PRO A CA 1
ATOM 1786 C C . PRO A 1 226 ? -6.995 -3.220 -28.389 1.00 51.84 226 PRO A C 1
ATOM 1788 O O . PRO A 1 226 ? -7.620 -3.888 -29.247 1.00 51.84 226 PRO A O 1
#

Secondary structure (DSSP, 8-state):
-B--HHHHHHTT-TTSTTHHHHHHHHHHHHHTT--EEEEHHHHHHHHHHHHHHHHHHHHHHHHHHHGGG--HHHHHHHHHHHHHHHHHHHTT---PPPHHHHHHHHHHHHT-EETTEEHHHHHIIIIIHHHHHHHHHHHHHHS-EEEE-TTSS---TTBSS---HHHHHHHHHHH---HHHHHHHHHHHHBS--EEE-S-HHHHHHHHHHHTTSSEEE--GGGT--

Sequence (226 aa):
MFADTTILFSATYTPDRFNEESEIAFTELTRANVPVFVSVNVRAEFLENHRRVGIADCLVDFLDDAQAYLDGPLLLKLQSHKKSHKQKSDEGKNTRLDVNQIKVFRSLLSGYSLGKRNGWQLLCQEYLKPQISSEWSNVERELSLSFISTRSEDRSPLLAELPQWERVVELIGDYGMGSADAMILNIFLCSKIPALLTADMELAEAAVTEAKGQKQIFVPDSLITP